Protein AF-0000000078389985 (afdb_homodimer)

Solvent-accessible surface area (backbone atoms only — not comparable to full-atom values): 19881 Å² total; per-residue (Å²): 137,82,89,64,69,80,63,63,68,72,37,70,60,48,54,52,44,46,47,54,47,39,46,56,51,36,63,53,48,47,95,63,86,46,68,81,69,39,70,45,85,81,44,88,46,36,72,30,30,40,32,28,88,87,42,61,34,38,36,35,58,44,53,48,27,67,50,9,64,53,46,30,43,68,68,62,62,71,69,82,77,82,81,56,93,48,70,43,80,46,78,96,50,57,57,71,58,50,51,50,49,48,38,36,73,40,80,66,45,48,78,74,44,92,88,46,37,65,63,39,45,51,50,19,59,73,39,47,22,58,66,53,40,50,49,40,44,53,45,58,64,72,44,81,84,63,55,68,70,57,50,53,50,50,23,64,77,68,64,34,61,69,43,50,54,57,50,55,54,54,72,73,94,138,82,90,63,70,78,65,63,70,72,38,69,62,48,55,50,45,47,48,55,48,39,46,55,50,37,63,54,46,48,98,63,85,47,67,80,71,39,70,45,85,82,44,88,48,37,72,29,30,42,32,29,86,88,40,61,34,38,36,35,59,43,53,46,26,68,49,9,64,51,46,30,44,69,67,61,60,70,68,83,76,82,81,58,94,49,68,43,81,46,78,97,50,58,56,72,58,50,52,51,50,47,38,36,74,39,80,66,45,47,76,74,45,90,86,46,37,65,62,39,45,52,48,18,59,74,39,47,23,58,67,52,40,50,51,42,44,52,44,58,64,72,42,82,84,63,55,67,70,56,51,53,50,50,22,64,75,68,65,32,61,70,44,49,56,55,51,54,53,54,71,74,95

Organism: Toxocara canis (NCBI:txid6265)

Sequence (346 aa):
MSCDCLKAFEGPILQELTKKLAFEVHRNASIGCSSYDFTDPCSDTADCALVVEGVKLYVSRAYLALYSPVFYAIFFAKFSGCRGKRE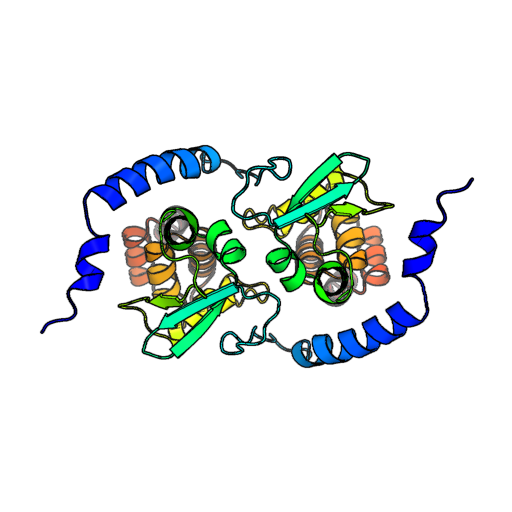VQLDGVILEELIELLDVIYPSHKPVTGENVEFLLKLGDRFEIQFVIDECEHFLIESDEVAIVTKLYWADQYRLVKLQVSLVFLSYAMSCDCLKAFEGPILQELTKKLAFEVHRNASIGCSSYDFTDPCSDTADCALVVEGVKLYVSRAYLALYSPVFYAIFFAKFSGCRGKREVQLDGVILEELIELLDVIYPSHKPVTGENVEFLLKLGDRFEIQFVIDECEHFLIESDEVAIVTKLYWADQYRLVKLQVSLVFLSYA

pLDDT: mean 79.88, std 24.96, range [22.89, 98.69]

Structure (mmCIF, N/CA/C/O backbone):
data_AF-0000000078389985-model_v1
#
loop_
_entity.id
_entity.type
_entity.pdbx_description
1 polymer 'BTB domain-containing protein'
#
loop_
_atom_site.group_PDB
_atom_site.id
_atom_site.type_symbol
_atom_site.label_atom_id
_atom_site.label_alt_id
_atom_site.label_comp_id
_atom_site.label_asym_id
_atom_site.label_entity_id
_atom_site.label_seq_id
_atom_site.pdbx_P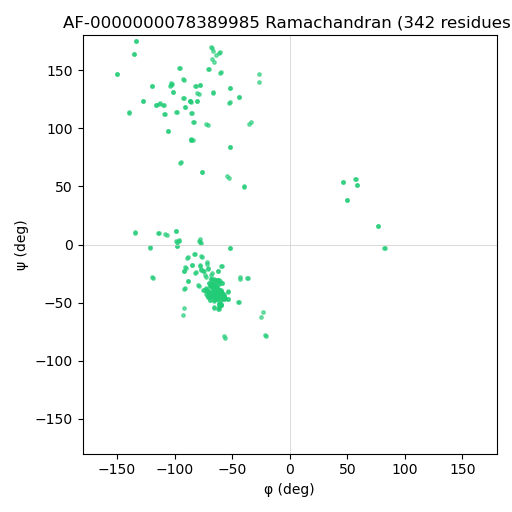DB_ins_code
_atom_site.Cartn_x
_atom_site.Cartn_y
_atom_site.Cartn_z
_atom_site.occupancy
_atom_site.B_iso_or_equiv
_atom_site.auth_seq_id
_atom_site.auth_comp_id
_atom_site.auth_asym_id
_atom_site.auth_atom_id
_atom_site.pdbx_PDB_model_num
ATOM 1 N N . MET A 1 1 ? -37 19.266 6.156 1 23.38 1 MET A N 1
ATOM 2 C CA . MET A 1 1 ? -36.062 20.062 5.367 1 23.38 1 MET A CA 1
ATOM 3 C C . MET A 1 1 ? -34.906 19.203 4.883 1 23.38 1 MET A C 1
ATOM 5 O O . MET A 1 1 ? -34.156 18.656 5.691 1 23.38 1 MET A O 1
ATOM 9 N N . SER A 1 2 ? -35 18.391 3.727 1 25.05 2 SER A N 1
ATOM 10 C CA . SER A 1 2 ? -34.531 17.156 3.107 1 25.05 2 SER A CA 1
ATOM 11 C C . SER A 1 2 ? -33.062 17.312 2.648 1 25.05 2 SER A C 1
ATOM 13 O O . SER A 1 2 ? -32.688 18.328 2.064 1 25.05 2 SER A O 1
ATOM 15 N N . CYS A 1 3 ? -32.031 16.75 3.367 1 22.89 3 CYS A N 1
ATOM 16 C CA . CYS A 1 3 ? -30.578 16.734 3.414 1 22.89 3 CYS A CA 1
ATOM 17 C C . CYS A 1 3 ? -30 16.375 2.053 1 22.89 3 CYS A C 1
ATOM 19 O O . CYS A 1 3 ? -29.938 15.203 1.685 1 22.89 3 CYS A O 1
ATOM 21 N N . ASP A 1 4 ? -30.328 17.172 0.856 1 25.91 4 ASP A N 1
ATOM 22 C CA . ASP A 1 4 ? -30.047 17.344 -0.568 1 25.91 4 ASP A CA 1
ATOM 23 C C . ASP A 1 4 ? -28.547 17.453 -0.83 1 25.91 4 ASP A C 1
ATOM 25 O O . ASP A 1 4 ? -28.141 17.828 -1.932 1 25.91 4 ASP A O 1
ATOM 29 N N . CYS A 1 5 ? -27.688 17.453 0.167 1 26.92 5 CYS A N 1
ATOM 30 C CA . CYS A 1 5 ? -26.328 17.922 -0.078 1 26.92 5 CYS A CA 1
ATOM 31 C C . CYS A 1 5 ? -25.547 16.891 -0.898 1 26.92 5 CYS A C 1
ATOM 33 O O . CYS A 1 5 ? -24.406 17.156 -1.296 1 26.92 5 CYS A O 1
ATOM 35 N N . LEU A 1 6 ? -25.812 15.633 -0.862 1 30.8 6 LEU A N 1
ATOM 36 C CA . LEU A 1 6 ? -25.016 14.688 -1.641 1 30.8 6 LEU A CA 1
ATOM 37 C C . LEU A 1 6 ? -25.328 14.82 -3.129 1 30.8 6 LEU A C 1
ATOM 39 O O . LEU A 1 6 ? -24.766 14.086 -3.949 1 30.8 6 LEU A O 1
ATOM 43 N N . LYS A 1 7 ? -26.391 15.453 -3.672 1 33.78 7 LYS A N 1
ATOM 44 C CA . LYS A 1 7 ? -26.75 15.789 -5.051 1 33.78 7 LYS A CA 1
ATOM 45 C C . LYS A 1 7 ? -25.703 16.719 -5.668 1 33.78 7 LYS A C 1
ATOM 47 O O . LYS A 1 7 ? -25.703 16.938 -6.879 1 33.78 7 LYS A O 1
ATOM 52 N N . ALA A 1 8 ? -25.078 17.531 -4.844 1 33.06 8 ALA A N 1
ATOM 53 C CA . ALA A 1 8 ? -24.188 18.547 -5.395 1 33.06 8 ALA A CA 1
ATOM 54 C C . ALA A 1 8 ? -22.953 17.906 -6.012 1 33.06 8 ALA A C 1
ATOM 56 O O . ALA A 1 8 ? -22.25 18.531 -6.82 1 33.06 8 ALA A O 1
ATOM 57 N N . PHE A 1 9 ? -22.547 16.766 -5.594 1 34.22 9 PHE A N 1
ATOM 58 C CA . PHE A 1 9 ? -21.281 16.234 -6.121 1 34.22 9 PHE A CA 1
ATOM 59 C C . PHE A 1 9 ? -21.484 15.664 -7.52 1 34.22 9 PHE A C 1
ATOM 61 O O . PHE A 1 9 ? -20.547 15.18 -8.133 1 34.22 9 PHE A O 1
ATOM 68 N N . GLU A 1 10 ? -22.703 15.367 -7.969 1 38.03 10 GLU A N 1
ATOM 69 C CA . GLU A 1 10 ? -22.859 14.883 -9.336 1 38.03 10 GLU A CA 1
ATOM 70 C C . GLU A 1 10 ? -22.75 16.031 -10.344 1 38.03 10 GLU A C 1
ATOM 72 O O . GLU A 1 10 ? -23.172 15.883 -11.492 1 38.03 10 GLU A O 1
ATOM 77 N N . GLY A 1 11 ? -22.531 17.203 -9.953 1 37.06 11 GLY A N 1
ATOM 78 C CA . GLY A 1 11 ? -22.625 18.234 -10.961 1 37.06 11 GLY A CA 1
ATOM 79 C C . GLY A 1 11 ? -21.531 18.141 -12.016 1 37.06 11 GLY A C 1
ATOM 80 O O . GLY A 1 11 ? -20.578 17.375 -11.852 1 37.06 11 GLY A O 1
ATOM 81 N N . PRO A 1 12 ? -21.797 18.797 -13.266 1 41.31 12 PRO A N 1
ATOM 82 C CA . PRO A 1 12 ? -20.906 18.953 -14.422 1 41.31 12 PRO A CA 1
ATOM 83 C C . PRO A 1 12 ? -19.484 19.328 -14.016 1 41.31 12 PRO A C 1
ATOM 85 O O . PRO A 1 12 ? -18.547 19.047 -14.758 1 41.31 12 PRO A O 1
ATOM 88 N N . ILE A 1 13 ? -19.344 19.969 -12.93 1 40.62 13 ILE A N 1
ATOM 89 C CA . ILE A 1 13 ? -18.016 20.406 -12.531 1 40.62 13 ILE A CA 1
ATOM 90 C C . ILE A 1 13 ? -17.172 19.203 -12.109 1 40.62 13 ILE A C 1
ATOM 92 O O . ILE A 1 13 ? -16 19.109 -12.469 1 40.62 13 ILE A O 1
ATOM 96 N N . LEU A 1 14 ? -17.781 18.234 -11.375 1 41.59 14 LEU A N 1
ATOM 97 C CA . LEU A 1 14 ? -17.016 17.031 -11.047 1 41.59 14 LEU A CA 1
ATOM 98 C C . LEU A 1 14 ? -16.609 16.297 -12.312 1 41.59 14 LEU A C 1
ATOM 100 O O . LEU A 1 14 ? -15.484 15.773 -12.391 1 41.59 14 LEU A O 1
ATOM 104 N N . GLN A 1 15 ? -17.578 16.266 -13.188 1 41.16 15 GLN A N 1
ATOM 105 C CA . GLN A 1 15 ? -17.25 15.617 -14.445 1 41.16 15 GLN A CA 1
ATOM 106 C C . GLN A 1 15 ? -16.094 16.344 -15.148 1 41.16 15 GLN A C 1
ATOM 108 O O . GLN A 1 15 ? -15.203 15.695 -15.703 1 41.16 15 GLN A O 1
ATOM 113 N N . GLU A 1 16 ? -16.219 17.609 -15.242 1 41.09 16 GLU A N 1
ATOM 114 C CA . GLU A 1 16 ? -15.141 18.375 -15.867 1 41.09 16 GLU A CA 1
ATOM 115 C C . GLU A 1 16 ? -13.852 18.281 -15.055 1 41.09 16 GLU A C 1
ATOM 117 O O . GLU A 1 16 ? -12.766 18.156 -15.625 1 41.09 16 GLU A O 1
ATOM 122 N N . LEU A 1 17 ? -13.906 18.312 -13.781 1 39.06 17 LEU A N 1
ATOM 123 C CA . LEU A 1 17 ? -12.727 18.172 -12.938 1 39.06 17 LEU A CA 1
ATOM 124 C C . LEU A 1 17 ? -12.203 16.75 -12.977 1 39.06 17 LEU A C 1
ATOM 126 O O . LEU A 1 17 ? -10.992 16.531 -13.016 1 39.06 17 LEU A O 1
ATOM 130 N N . THR A 1 18 ? -13.164 15.773 -12.945 1 40.19 18 THR A N 1
ATOM 131 C CA . THR A 1 18 ? -12.664 14.406 -13.102 1 40.19 18 THR A CA 1
ATOM 132 C C . THR A 1 18 ? -11.945 14.25 -14.438 1 40.19 18 THR A C 1
ATOM 134 O O . THR A 1 18 ? -11.039 13.43 -14.562 1 40.19 18 THR A O 1
ATOM 137 N N . LYS A 1 19 ? -12.539 14.891 -15.43 1 38.56 19 LYS A N 1
ATOM 138 C CA . LYS A 1 19 ? -11.867 14.828 -16.734 1 38.56 19 LYS A CA 1
ATOM 139 C C . LYS A 1 19 ? -10.484 15.469 -16.672 1 38.56 19 LYS A C 1
ATOM 141 O O . LYS A 1 19 ? -9.523 14.938 -17.234 1 38.56 19 LYS A O 1
ATOM 146 N N . LYS A 1 20 ? -10.383 16.766 -16.234 1 38.41 20 LYS A N 1
ATOM 147 C CA . LYS A 1 20 ? -9.07 17.406 -16.109 1 38.41 20 LYS A CA 1
ATOM 148 C C . LYS A 1 20 ? -8.172 16.625 -15.156 1 38.41 20 LYS A C 1
ATOM 150 O O . LYS A 1 20 ? -6.969 16.5 -15.398 1 38.41 20 LYS A O 1
ATOM 155 N N . LEU A 1 21 ? -8.75 16.266 -14.039 1 38.97 21 LEU A N 1
ATOM 156 C CA . LEU A 1 21 ? -7.996 15.484 -13.07 1 38.97 21 LEU A CA 1
ATOM 157 C C . LEU A 1 21 ? -7.711 14.086 -13.609 1 38.97 21 LEU A C 1
ATOM 159 O O . LEU A 1 21 ? -6.656 13.516 -13.328 1 38.97 21 LEU A O 1
ATOM 163 N N . ALA A 1 22 ? -8.688 13.555 -14.367 1 36.28 22 ALA A N 1
ATOM 164 C CA . ALA A 1 22 ? -8.391 12.344 -15.125 1 36.28 22 ALA A CA 1
ATOM 165 C C . ALA A 1 22 ? -7.211 12.562 -16.062 1 36.28 22 ALA A C 1
ATOM 167 O O . ALA A 1 22 ? -6.387 11.664 -16.25 1 36.28 22 ALA A O 1
ATOM 168 N N . PHE A 1 23 ? -7.23 13.695 -16.734 1 35.28 23 PHE A N 1
ATOM 169 C CA . PHE A 1 23 ? -6.125 14.008 -17.641 1 35.28 23 PHE A CA 1
ATOM 170 C C . PHE A 1 23 ? -4.812 14.102 -16.875 1 35.28 23 PHE A C 1
ATOM 172 O O . PHE A 1 23 ? -3.781 13.609 -17.328 1 35.28 23 PHE A O 1
ATOM 179 N N . GLU A 1 24 ? -4.762 14.867 -15.812 1 38.06 24 GLU A N 1
ATOM 180 C CA . GLU A 1 24 ? -3.516 14.961 -15.062 1 38.06 24 GLU A CA 1
ATOM 181 C C . GLU A 1 24 ? -3.199 13.648 -14.344 1 38.06 24 GLU A C 1
ATOM 183 O O . GLU A 1 24 ? -2.037 13.25 -14.25 1 38.06 24 GLU A O 1
ATOM 188 N N . VAL A 1 25 ? -4.223 13.07 -13.688 1 37.38 25 VAL A N 1
ATOM 189 C CA . VAL A 1 25 ? -4.008 11.742 -13.125 1 37.38 25 VAL A CA 1
ATOM 190 C C . VAL A 1 25 ? -3.723 10.75 -14.242 1 37.38 25 VAL A C 1
ATOM 192 O O . VAL A 1 25 ? -3.051 9.734 -14.023 1 37.38 25 VAL A O 1
ATOM 195 N N . HIS A 1 26 ? -4.566 10.852 -15.344 1 34.19 26 HIS A N 1
ATOM 196 C CA . HIS A 1 26 ? -4.168 10.062 -16.5 1 34.19 26 HIS A CA 1
ATOM 197 C C . HIS A 1 26 ? -2.777 10.461 -16.984 1 34.19 26 HIS A C 1
ATOM 199 O O . HIS A 1 26 ? -2.186 9.766 -17.828 1 34.19 26 HIS A O 1
ATOM 205 N N . ARG A 1 27 ? -2.42 11.742 -17.047 1 30.94 27 ARG A N 1
ATOM 206 C CA . ARG A 1 27 ? -1.034 12.008 -17.406 1 30.94 27 ARG A CA 1
ATOM 207 C C . ARG A 1 27 ? -0.08 11.086 -16.656 1 30.94 27 ARG A C 1
ATOM 209 O O . ARG A 1 27 ? 0.934 10.648 -17.203 1 30.94 27 ARG A O 1
ATOM 216 N N . ASN A 1 28 ? -0.291 11.016 -15.266 1 34.84 28 ASN A N 1
ATOM 217 C CA . ASN A 1 28 ? 0.571 10.016 -14.648 1 34.84 28 ASN A CA 1
ATOM 218 C C . ASN A 1 28 ? 0.058 8.602 -14.898 1 34.84 28 ASN A C 1
ATOM 220 O O . ASN A 1 28 ? 0.649 7.629 -14.43 1 34.84 28 ASN A O 1
ATOM 224 N N . ALA A 1 29 ? -1.204 8.398 -15.195 1 31.69 29 ALA A N 1
ATOM 225 C CA . ALA A 1 29 ? -1.737 7.074 -15.516 1 31.69 29 ALA A CA 1
ATOM 226 C C . ALA A 1 29 ? -1.387 6.672 -16.953 1 31.69 29 ALA A C 1
ATOM 228 O O . ALA A 1 29 ? -2.275 6.402 -17.75 1 31.69 29 ALA A O 1
ATOM 229 N N . SER A 1 30 ? -0.768 7.199 -17.797 1 31.64 30 SER A N 1
ATOM 230 C CA . SER A 1 30 ? -0.45 6.504 -19.047 1 31.64 30 SER A CA 1
ATOM 231 C C . SER A 1 30 ? -0.398 4.996 -18.844 1 31.64 30 SER A C 1
ATOM 233 O O . SER A 1 30 ? -0.162 4.523 -17.719 1 31.64 30 SER A O 1
ATOM 235 N N . ILE A 1 31 ? -0.748 4.016 -19.75 1 35.84 31 ILE A N 1
ATOM 236 C CA . ILE A 1 31 ? -0.839 2.561 -19.797 1 35.84 31 ILE A CA 1
ATOM 237 C C . ILE A 1 31 ? 0.115 1.953 -18.766 1 35.84 31 ILE A C 1
ATOM 239 O O . ILE A 1 31 ? -0.141 0.87 -18.234 1 35.84 31 ILE A O 1
ATOM 243 N N . GLY A 1 32 ? 1.446 2.195 -18.922 1 39.12 32 GLY A N 1
ATOM 244 C CA . GLY A 1 32 ? 2.619 1.652 -18.25 1 39.12 32 GLY A CA 1
ATOM 245 C C . GLY A 1 32 ? 2.635 1.924 -16.766 1 39.12 32 GLY A C 1
ATOM 246 O O . GLY A 1 32 ? 1.819 2.699 -16.25 1 39.12 32 GLY A O 1
ATOM 247 N N . CYS A 1 33 ? 3.492 1.281 -15.836 1 45.53 33 CYS A N 1
ATOM 248 C CA . CYS A 1 33 ? 3.896 1.4 -14.438 1 45.53 33 CYS A CA 1
ATOM 249 C C . CYS A 1 33 ? 4.055 2.861 -14.039 1 45.53 33 CYS A C 1
ATOM 251 O O . CYS A 1 33 ? 5.129 3.443 -14.203 1 45.53 33 CYS A O 1
ATOM 253 N N . SER A 1 34 ? 3.227 3.723 -14.234 1 55.62 34 SER A N 1
ATOM 254 C CA . SER A 1 34 ? 3.486 5.133 -13.969 1 55.62 34 SER A CA 1
ATOM 255 C C . SER A 1 34 ? 4.023 5.34 -12.555 1 55.62 34 SER A C 1
ATOM 257 O O . SER A 1 34 ? 3.361 4.992 -11.578 1 55.62 34 SER A O 1
ATOM 259 N N . SER A 1 35 ? 5.234 5.188 -12.367 1 69.94 35 SER A N 1
ATOM 260 C CA . SER A 1 35 ? 6.02 5.371 -11.148 1 69.94 35 SER A CA 1
ATOM 261 C C . SER A 1 35 ? 5.777 6.75 -10.539 1 69.94 35 SER A C 1
ATOM 263 O O . SER A 1 35 ? 5.449 7.699 -11.258 1 69.94 35 SER A O 1
ATOM 265 N N . TYR A 1 36 ? 5.352 6.812 -9.383 1 87.94 36 TYR A N 1
ATOM 266 C CA . TYR A 1 36 ? 5.32 8.031 -8.578 1 87.94 36 TYR A CA 1
ATOM 267 C C . TYR A 1 36 ? 6.625 8.805 -8.711 1 87.94 36 TYR A C 1
ATOM 269 O O . TYR A 1 36 ? 7.707 8.219 -8.695 1 87.94 36 TYR A O 1
ATOM 277 N N . ASP A 1 37 ? 6.531 10.094 -9.062 1 93.19 37 ASP A N 1
ATOM 278 C CA . ASP A 1 37 ? 7.734 10.922 -9.133 1 93.19 37 ASP A CA 1
ATOM 279 C C . ASP A 1 37 ? 8.102 11.469 -7.75 1 93.19 37 ASP A C 1
ATOM 281 O O . ASP A 1 37 ? 7.551 12.484 -7.316 1 93.19 37 ASP A O 1
ATOM 285 N N . PHE A 1 38 ? 9.109 10.922 -7.152 1 96.06 38 PHE A N 1
ATOM 286 C CA . PHE A 1 38 ? 9.477 11.25 -5.781 1 96.06 38 PHE A CA 1
ATOM 287 C C . PHE A 1 38 ? 10.312 12.531 -5.742 1 96.06 38 PHE A C 1
ATOM 289 O O . PHE A 1 38 ? 10.594 13.062 -4.664 1 96.06 38 PHE A O 1
ATOM 296 N N . THR A 1 39 ? 10.711 13.055 -6.836 1 94 39 THR A N 1
ATOM 297 C CA . THR A 1 39 ? 11.555 14.25 -6.852 1 94 39 THR A CA 1
ATOM 298 C C . THR A 1 39 ? 10.703 15.5 -7.047 1 94 39 THR A C 1
ATOM 300 O O . THR A 1 39 ? 11.234 16.609 -7.082 1 94 39 THR A O 1
ATOM 303 N N . ASP A 1 40 ? 9.445 15.312 -7.082 1 92.69 40 ASP A N 1
ATOM 304 C CA . ASP A 1 40 ? 8.539 16.438 -7.258 1 92.69 40 ASP A CA 1
ATOM 305 C C . ASP A 1 40 ? 8.203 17.094 -5.918 1 92.69 40 ASP A C 1
ATOM 307 O O . ASP A 1 40 ? 7.484 16.516 -5.098 1 92.69 40 ASP A O 1
ATOM 311 N N . PRO A 1 41 ? 8.656 18.344 -5.719 1 90.81 41 PRO A N 1
ATOM 312 C CA . PRO A 1 41 ? 8.398 19.016 -4.441 1 90.81 41 PRO A CA 1
ATOM 313 C C . PRO A 1 41 ? 6.961 19.516 -4.312 1 90.81 41 PRO A C 1
ATOM 315 O O . PRO A 1 41 ? 6.531 19.906 -3.223 1 90.81 41 PRO A O 1
ATOM 318 N N . CYS A 1 42 ? 6.203 19.516 -5.344 1 88.88 42 CYS A N 1
ATOM 319 C CA . CYS A 1 42 ? 4.867 20.094 -5.348 1 88.88 42 CYS A CA 1
ATOM 320 C C . CYS A 1 42 ? 3.799 19.031 -5.156 1 88.88 42 CYS A C 1
ATOM 322 O O . CYS A 1 42 ? 2.607 19.297 -5.316 1 88.88 42 CYS A O 1
ATOM 324 N N . SER A 1 43 ? 4.215 17.859 -4.789 1 90 43 SER A N 1
ATOM 325 C CA . SER A 1 43 ? 3.238 16.797 -4.586 1 90 43 SER A CA 1
ATOM 326 C C . SER A 1 43 ? 2.336 17.094 -3.393 1 90 43 SER A C 1
ATOM 328 O O . SER A 1 43 ? 2.822 17.391 -2.299 1 90 43 SER A O 1
ATOM 330 N N . ASP A 1 44 ? 1.02 16.969 -3.566 1 89.88 44 ASP A N 1
ATOM 331 C CA . ASP A 1 44 ? 0.044 17.219 -2.51 1 89.88 44 ASP A CA 1
ATOM 332 C C . ASP A 1 44 ? 0.086 16.125 -1.453 1 89.88 44 ASP A C 1
ATOM 334 O O . ASP A 1 44 ? -0.353 16.328 -0.319 1 89.88 44 ASP A O 1
ATOM 338 N N . THR A 1 45 ? 0.641 14.992 -1.881 1 93.38 45 THR A N 1
ATOM 339 C CA . THR A 1 45 ? 0.571 13.836 -0.992 1 93.38 45 THR A CA 1
ATOM 340 C C . THR A 1 45 ? 1.869 13.68 -0.205 1 93.38 45 THR A C 1
ATOM 342 O O . THR A 1 45 ? 2.016 12.742 0.582 1 93.38 45 THR A O 1
ATOM 345 N N . ALA A 1 46 ? 2.785 14.523 -0.446 1 94.31 46 ALA A N 1
ATOM 346 C CA . ALA A 1 46 ? 4.059 14.477 0.268 1 94.31 46 ALA A CA 1
ATOM 347 C C . ALA A 1 46 ? 4.121 15.547 1.353 1 94.31 46 ALA A C 1
ATOM 349 O O . ALA A 1 46 ? 3.672 16.672 1.146 1 94.31 46 ALA A O 1
ATOM 350 N N . ASP A 1 47 ? 4.66 15.18 2.527 1 92.88 47 ASP A N 1
ATOM 351 C CA . ASP A 1 47 ? 4.801 16.156 3.604 1 92.88 47 ASP A CA 1
ATOM 352 C C . ASP A 1 47 ? 6.18 16.078 4.25 1 92.88 47 ASP A C 1
ATOM 354 O O . ASP A 1 47 ? 6.41 16.656 5.312 1 92.88 47 ASP A O 1
ATOM 358 N N . CYS A 1 48 ? 7.043 15.336 3.619 1 93.81 48 CYS A N 1
ATOM 359 C CA . CYS A 1 48 ? 8.406 15.172 4.117 1 93.81 48 CYS A CA 1
ATOM 360 C C . CYS A 1 48 ? 9.383 14.93 2.973 1 93.81 48 CYS A C 1
ATOM 362 O O . CYS A 1 48 ? 9.008 14.367 1.942 1 93.81 48 CYS A O 1
ATOM 364 N N . ALA A 1 49 ? 10.578 15.414 3.154 1 96 49 ALA A N 1
ATOM 365 C CA . ALA A 1 49 ? 11.633 15.133 2.184 1 96 49 ALA A CA 1
ATOM 366 C C . ALA A 1 49 ? 12.719 14.258 2.799 1 96 49 ALA A C 1
ATOM 368 O O . ALA A 1 49 ? 13.297 14.602 3.83 1 96 49 ALA A O 1
ATOM 369 N N . LEU A 1 50 ? 12.953 13.109 2.215 1 96.12 50 LEU A N 1
ATOM 370 C CA . LEU A 1 50 ? 14.117 12.297 2.551 1 96.12 50 LEU A CA 1
ATOM 371 C C . LEU A 1 50 ? 15.336 12.727 1.741 1 96.12 50 LEU A C 1
ATOM 373 O O . LEU A 1 50 ? 15.281 12.781 0.511 1 96.12 50 LEU A O 1
ATOM 377 N N . VAL A 1 51 ? 16.375 13.078 2.449 1 96.75 51 VAL A N 1
ATOM 378 C CA . VAL A 1 51 ? 17.594 13.508 1.758 1 96.75 51 VAL A CA 1
ATOM 379 C C . VAL A 1 51 ? 18.578 12.352 1.679 1 96.75 51 VAL A C 1
ATOM 381 O O . VAL A 1 51 ? 19.062 11.867 2.705 1 96.75 51 VAL A O 1
ATOM 384 N N . VAL A 1 52 ? 18.828 11.898 0.48 1 97 52 VAL A N 1
ATOM 385 C CA . VAL A 1 52 ? 19.75 10.797 0.211 1 97 52 VAL A CA 1
ATOM 386 C C . VAL A 1 52 ? 20.766 11.219 -0.837 1 97 52 VAL A C 1
ATOM 388 O O . VAL A 1 52 ? 20.406 11.609 -1.948 1 97 52 VAL A O 1
ATOM 391 N N . GLU A 1 53 ? 21.984 11.102 -0.464 1 96.38 53 GLU A N 1
ATOM 392 C CA . GLU A 1 53 ? 23.062 11.469 -1.386 1 96.38 53 GLU A CA 1
ATOM 393 C C . GLU A 1 53 ? 22.812 12.852 -1.98 1 96.38 53 GLU A C 1
ATOM 395 O O . GLU A 1 53 ? 22.984 13.055 -3.186 1 96.38 53 GLU A O 1
ATOM 400 N N . GLY A 1 54 ? 22.312 13.766 -1.223 1 94.62 54 GLY A N 1
ATOM 401 C CA . GLY A 1 54 ? 22.125 15.156 -1.61 1 94.62 54 GLY A CA 1
ATOM 402 C C . GLY A 1 54 ? 20.859 15.391 -2.406 1 94.62 54 GLY A C 1
ATOM 403 O O . GLY A 1 54 ? 20.547 16.516 -2.779 1 94.62 54 GLY A O 1
ATOM 404 N N . VAL A 1 55 ? 20.188 14.344 -2.674 1 97 55 VAL A N 1
ATOM 405 C CA . VAL A 1 55 ? 18.953 14.461 -3.447 1 97 55 VAL A CA 1
ATOM 406 C C . VAL A 1 55 ? 17.75 14.336 -2.518 1 97 55 VAL A C 1
ATOM 408 O O . VAL A 1 55 ? 17.719 13.484 -1.625 1 97 55 VAL A O 1
ATOM 411 N N . LYS A 1 56 ? 16.734 15.203 -2.725 1 96.81 56 LYS A N 1
ATOM 412 C CA . LYS A 1 56 ? 15.523 15.188 -1.91 1 96.81 56 LYS A CA 1
ATOM 413 C C . LYS A 1 56 ? 14.445 14.32 -2.551 1 96.81 56 LYS A C 1
ATOM 415 O O . LYS A 1 56 ? 14.117 14.492 -3.727 1 96.81 56 LYS A O 1
ATOM 420 N N . LEU A 1 57 ? 13.938 13.383 -1.816 1 97.5 57 LEU A N 1
ATOM 421 C CA . LEU A 1 57 ? 12.781 12.578 -2.197 1 97.5 57 LEU A CA 1
ATOM 422 C C . LEU A 1 57 ? 11.562 12.938 -1.348 1 97.5 57 LEU A C 1
ATOM 424 O O . LEU A 1 57 ? 11.602 12.82 -0.12 1 97.5 57 LEU A O 1
ATOM 428 N N . TYR A 1 58 ? 10.547 13.367 -1.978 1 96.19 58 TYR A N 1
ATOM 429 C CA . TYR A 1 58 ? 9.352 13.844 -1.286 1 96.19 58 TYR A CA 1
ATOM 430 C C . TYR A 1 58 ? 8.359 12.703 -1.072 1 96.19 58 TYR A C 1
ATOM 432 O O . TYR A 1 58 ? 7.895 12.094 -2.035 1 96.19 58 TYR A O 1
ATOM 440 N N . VAL A 1 59 ? 8.07 12.406 0.216 1 96.5 59 VAL A N 1
ATOM 441 C CA . VAL A 1 59 ? 7.246 11.25 0.577 1 96.5 59 VAL A CA 1
ATOM 442 C C . VAL A 1 59 ? 6.23 11.656 1.641 1 96.5 59 VAL A C 1
ATOM 444 O O . VAL A 1 59 ? 6.316 12.75 2.207 1 96.5 59 VAL A O 1
ATOM 447 N N . SER A 1 60 ? 5.23 10.789 1.797 1 95.38 60 SER A N 1
ATOM 448 C CA . SER A 1 60 ? 4.289 10.938 2.902 1 95.38 60 SER A CA 1
ATOM 449 C C . SER A 1 60 ? 4.809 10.258 4.164 1 95.38 60 SER A C 1
ATOM 451 O O . SER A 1 60 ? 5.066 9.055 4.164 1 95.38 60 SER A O 1
ATOM 453 N N . ARG A 1 61 ? 4.918 11.031 5.258 1 95.12 61 ARG A N 1
ATOM 454 C CA . ARG A 1 61 ? 5.332 10.469 6.543 1 95.12 61 ARG A CA 1
ATOM 455 C C . ARG A 1 61 ? 4.375 9.375 6.996 1 95.12 61 ARG A C 1
ATOM 457 O O . ARG A 1 61 ? 4.805 8.289 7.395 1 95.12 61 ARG A O 1
ATOM 464 N N . ALA A 1 62 ? 3.107 9.672 6.875 1 94.38 62 ALA A N 1
ATOM 465 C CA . ALA A 1 62 ? 2.09 8.727 7.32 1 94.38 62 ALA A CA 1
ATOM 466 C C . ALA A 1 62 ? 2.158 7.43 6.523 1 94.38 62 ALA A C 1
ATOM 468 O O . ALA A 1 62 ? 2.078 6.336 7.094 1 94.38 62 ALA A O 1
ATOM 469 N N . TYR A 1 63 ? 2.367 7.574 5.27 1 96.75 63 TYR A N 1
ATOM 470 C CA . TYR A 1 63 ? 2.424 6.418 4.383 1 96.75 63 TYR A CA 1
ATOM 471 C C . TYR A 1 63 ? 3.562 5.484 4.773 1 96.75 63 TYR A C 1
ATOM 473 O O . TYR A 1 63 ? 3.348 4.289 4.988 1 96.75 63 TYR A O 1
ATOM 481 N N . LEU A 1 64 ? 4.742 6.004 4.918 1 96.75 64 LEU A N 1
ATOM 482 C CA . LEU A 1 64 ? 5.918 5.195 5.227 1 96.75 64 LEU A CA 1
ATOM 483 C C . LEU A 1 64 ? 5.836 4.633 6.641 1 96.75 64 LEU A C 1
ATOM 485 O O . LEU A 1 64 ? 6.25 3.498 6.891 1 96.75 64 LEU A O 1
ATOM 489 N N . ALA A 1 65 ? 5.289 5.414 7.523 1 95.38 65 ALA A N 1
ATOM 490 C CA . ALA A 1 65 ? 5.184 5 8.922 1 95.38 65 ALA A CA 1
ATOM 491 C C . ALA A 1 65 ? 4.266 3.789 9.07 1 95.38 65 ALA A C 1
ATOM 493 O O . ALA A 1 65 ? 4.469 2.953 9.953 1 95.38 65 ALA A O 1
ATOM 494 N N . LEU A 1 66 ? 3.291 3.666 8.234 1 95.62 66 LEU A N 1
ATOM 495 C CA . LEU A 1 66 ? 2.371 2.535 8.273 1 95.62 66 LEU A CA 1
ATOM 496 C C . LEU A 1 66 ? 3.074 1.244 7.875 1 95.62 66 LEU A C 1
ATOM 498 O O . LEU A 1 66 ? 2.732 0.167 8.367 1 95.62 66 LEU A O 1
ATOM 502 N N . TYR A 1 67 ? 4.051 1.36 7.059 1 96.62 67 TYR A N 1
ATOM 503 C CA . TYR A 1 67 ? 4.766 0.19 6.566 1 96.62 67 TYR A CA 1
ATOM 504 C C . TYR A 1 67 ? 5.969 -0.126 7.445 1 96.62 67 TYR A C 1
ATOM 506 O O . TYR A 1 67 ? 6.457 -1.258 7.457 1 96.62 67 TYR A O 1
ATOM 514 N N . SER A 1 68 ? 6.461 0.881 8.164 1 97 68 SER A N 1
ATOM 515 C CA . SER A 1 68 ? 7.785 0.749 8.766 1 97 68 SER A CA 1
ATOM 516 C C . SER A 1 68 ? 7.812 1.335 10.172 1 97 68 SER A C 1
ATOM 518 O O . SER A 1 68 ? 7.762 2.555 10.344 1 97 68 SER A O 1
ATOM 520 N N . PRO A 1 69 ? 7.992 0.529 11.164 1 94.94 69 PRO A N 1
ATOM 521 C CA . PRO A 1 69 ? 8.195 1.042 12.523 1 94.94 69 PRO A CA 1
ATOM 522 C C . PRO A 1 69 ? 9.406 1.97 12.625 1 94.94 69 PRO A C 1
ATOM 524 O O . PRO A 1 69 ? 9.406 2.906 13.43 1 94.94 69 PRO A O 1
ATOM 527 N N . VAL A 1 70 ? 10.414 1.707 11.852 1 94.88 70 VAL A N 1
ATOM 528 C CA . VAL A 1 70 ? 11.602 2.549 11.844 1 94.88 70 VAL A CA 1
ATOM 529 C C . VAL A 1 70 ? 11.25 3.941 11.328 1 94.88 70 VAL A C 1
ATOM 531 O O . VAL A 1 70 ? 11.562 4.945 11.977 1 94.88 70 VAL A O 1
ATOM 534 N N . PHE A 1 71 ? 10.531 4.031 10.242 1 94.25 71 PHE A N 1
ATOM 535 C CA . PHE A 1 71 ? 10.102 5.332 9.727 1 94.25 71 PHE A CA 1
ATOM 536 C C . PHE A 1 71 ? 9.094 5.98 10.672 1 94.25 71 PHE A C 1
ATOM 538 O O . PHE A 1 71 ? 9.07 7.207 10.805 1 94.25 71 PHE A O 1
ATOM 545 N N . TYR A 1 72 ? 8.273 5.156 11.32 1 93.56 72 TYR A N 1
ATOM 546 C CA . TYR A 1 72 ? 7.363 5.699 12.32 1 93.56 72 TYR A CA 1
ATOM 547 C C . TYR A 1 72 ? 8.133 6.43 13.414 1 93.56 72 TYR A C 1
ATOM 549 O O . TYR A 1 72 ? 7.793 7.559 13.773 1 93.56 72 TYR A O 1
ATOM 557 N N . ALA A 1 73 ? 9.156 5.848 13.906 1 90.94 73 ALA A N 1
ATOM 558 C CA . ALA A 1 73 ? 9.977 6.434 14.969 1 90.94 73 ALA A CA 1
ATOM 559 C C . ALA A 1 73 ? 10.695 7.688 14.477 1 90.94 73 ALA A C 1
ATOM 561 O O . ALA A 1 73 ? 10.742 8.695 15.188 1 90.94 73 ALA A O 1
ATOM 562 N N . ILE A 1 74 ? 11.195 7.613 13.305 1 89.19 74 ILE A N 1
ATOM 563 C CA . ILE A 1 74 ? 11.93 8.734 12.734 1 89.19 74 ILE A CA 1
ATOM 564 C C . ILE A 1 74 ? 11.008 9.938 12.57 1 89.19 74 ILE A C 1
ATOM 566 O O . ILE A 1 74 ? 11.391 11.07 12.867 1 89.19 74 ILE A O 1
ATOM 570 N N . PHE A 1 75 ? 9.781 9.672 12.203 1 89.81 75 PHE A N 1
ATOM 571 C CA . PHE A 1 75 ? 8.891 10.766 11.836 1 89.81 75 PHE A CA 1
ATOM 572 C C . PHE A 1 75 ? 8.109 11.258 13.047 1 89.81 75 PHE A C 1
ATOM 574 O O . PHE A 1 75 ? 7.777 12.445 13.133 1 89.81 75 PHE A O 1
ATOM 581 N N . PHE A 1 76 ? 7.688 10.406 13.93 1 84.94 76 PHE A N 1
ATOM 582 C CA . PHE A 1 76 ? 6.703 10.781 14.938 1 84.94 76 PHE A CA 1
ATOM 583 C C . PHE A 1 76 ? 7.273 10.609 16.344 1 84.94 76 PHE A C 1
ATOM 585 O O . PHE A 1 76 ? 6.656 11.039 17.312 1 84.94 76 PHE A O 1
ATOM 592 N N . ALA A 1 77 ? 8.086 9.852 16.609 1 72 77 ALA A N 1
ATOM 593 C CA . ALA A 1 77 ? 8.625 9.68 17.953 1 72 77 ALA A CA 1
ATOM 594 C C . ALA A 1 77 ? 9.383 10.93 18.391 1 72 77 ALA A C 1
ATOM 596 O O . ALA A 1 77 ? 9.391 11.273 19.578 1 72 77 ALA A O 1
ATOM 597 N N . LYS A 1 78 ? 10.195 11.57 17.547 1 58.31 78 LYS A N 1
ATOM 598 C CA . LYS A 1 78 ? 11 12.68 18.047 1 58.31 78 LYS A CA 1
ATOM 599 C C . LYS A 1 78 ? 10.141 13.93 18.234 1 58.31 78 LYS A C 1
ATOM 601 O O . LYS A 1 78 ? 9.727 14.562 17.266 1 58.31 78 LYS A O 1
ATOM 606 N N . PHE A 1 79 ? 9.07 13.938 19.156 1 49.25 79 PHE A N 1
ATOM 607 C CA . PHE A 1 79 ? 8.234 15.055 19.562 1 49.25 79 PHE A CA 1
ATOM 608 C C . PHE A 1 79 ? 8.93 16.391 19.281 1 49.25 79 PHE A C 1
ATOM 610 O O . PHE A 1 79 ? 8.281 17.375 18.938 1 49.25 79 PHE A O 1
ATOM 617 N N . SER A 1 80 ? 9.914 16.703 20.234 1 45.88 80 SER A N 1
ATOM 618 C CA . SER A 1 80 ? 9.977 18.047 20.812 1 45.88 80 SER A CA 1
ATOM 619 C C . SER A 1 80 ? 10.125 19.109 19.719 1 45.88 80 SER A C 1
ATOM 621 O O . SER A 1 80 ? 9.531 20.188 19.812 1 45.88 80 SER A O 1
ATOM 623 N N . GLY A 1 81 ? 11.273 19.344 19.141 1 43.34 81 GLY A N 1
ATOM 624 C CA . GLY A 1 81 ? 11.641 20.688 18.766 1 43.34 81 GLY A CA 1
ATOM 625 C C . GLY A 1 81 ? 11.266 21.031 17.328 1 43.34 81 GLY A C 1
ATOM 626 O O . GLY A 1 81 ? 11.008 22.203 17.016 1 43.34 81 GLY A O 1
ATOM 627 N N . CYS A 1 82 ? 11.766 20.344 16.234 1 43.47 82 CYS A N 1
ATOM 628 C CA . CYS A 1 82 ? 11.969 21.094 15 1 43.47 82 CYS A CA 1
ATOM 629 C C . CYS A 1 82 ? 10.766 20.969 14.078 1 43.47 82 CYS A C 1
ATOM 631 O O . CYS A 1 82 ? 10.516 19.891 13.516 1 43.47 82 CYS A O 1
ATOM 633 N N . ARG A 1 83 ? 9.625 21.547 14.352 1 43.16 83 ARG A N 1
ATOM 634 C CA . ARG A 1 83 ? 8.414 21.75 13.57 1 43.16 83 ARG A CA 1
ATOM 635 C C . ARG A 1 83 ? 8.734 22.016 12.102 1 43.16 83 ARG A C 1
ATOM 637 O O . ARG A 1 83 ? 7.836 22.25 11.297 1 43.16 83 ARG A O 1
ATOM 644 N N . GLY A 1 84 ? 9.906 22.609 11.609 1 48.94 84 GLY A N 1
ATOM 645 C CA . GLY A 1 84 ? 9.984 23.156 10.258 1 48.94 84 GLY A CA 1
ATOM 646 C C . GLY A 1 84 ? 9.812 22.094 9.18 1 48.94 84 GLY A C 1
ATOM 647 O O . GLY A 1 84 ? 9.734 20.906 9.484 1 48.94 84 GLY A O 1
ATOM 648 N N . LYS A 1 85 ? 9.531 22.578 7.977 1 56.25 85 LYS A N 1
ATOM 649 C CA . LYS A 1 85 ? 9.516 21.688 6.82 1 56.25 85 LYS A CA 1
ATOM 650 C C . LYS A 1 85 ? 10.562 20.578 6.961 1 56.25 85 LYS A C 1
ATOM 652 O O . LYS A 1 85 ? 11.758 20.859 7.078 1 56.25 85 LYS A O 1
ATOM 657 N N . ARG A 1 86 ? 10.109 19.109 7.305 1 75.69 86 ARG A N 1
ATOM 658 C CA . ARG A 1 86 ? 10.922 18.078 7.945 1 75.69 86 ARG A CA 1
ATOM 659 C C . ARG A 1 86 ? 11.758 17.312 6.918 1 75.69 86 ARG A C 1
ATOM 661 O O . ARG A 1 86 ? 11.219 16.812 5.926 1 75.69 86 ARG A O 1
ATOM 668 N N . GLU A 1 87 ? 12.93 17.844 6.699 1 89.44 87 GLU A N 1
ATOM 669 C CA . GLU A 1 87 ? 13.914 17.062 5.957 1 89.44 87 GLU A CA 1
ATOM 670 C C . GLU A 1 87 ? 14.57 16.016 6.855 1 89.44 87 GLU A C 1
ATOM 672 O O . GLU A 1 87 ? 14.914 16.312 8.008 1 89.44 87 GLU A O 1
ATOM 677 N N . VAL A 1 88 ? 14.57 14.844 6.367 1 92.56 88 VAL A N 1
ATOM 678 C CA . VAL A 1 88 ? 15.211 13.75 7.094 1 92.56 88 VAL A CA 1
ATOM 679 C C . VAL A 1 88 ? 16.391 13.219 6.289 1 92.56 88 VAL A C 1
ATOM 681 O O . VAL A 1 88 ? 16.234 12.805 5.141 1 92.56 88 VAL A O 1
ATOM 684 N N . GLN A 1 89 ? 17.562 13.289 6.871 1 93.56 89 GLN A N 1
ATOM 685 C CA . GLN A 1 89 ? 18.766 12.773 6.227 1 93.56 89 GLN A CA 1
ATOM 686 C C . GLN A 1 89 ? 18.875 11.258 6.398 1 93.56 89 GLN A C 1
ATOM 688 O O . GLN A 1 89 ? 18.781 10.742 7.516 1 93.56 89 GLN A O 1
ATOM 693 N N . LEU A 1 90 ? 18.969 10.547 5.297 1 94.44 90 LEU A N 1
ATOM 694 C CA . LEU A 1 90 ? 19.234 9.109 5.328 1 94.44 90 LEU A CA 1
ATOM 695 C C . LEU A 1 90 ? 20.641 8.797 4.84 1 94.44 90 LEU A C 1
ATOM 697 O O . LEU A 1 90 ? 20.922 8.914 3.646 1 94.44 90 LEU A O 1
ATOM 701 N N . ASP A 1 91 ? 21.422 8.359 5.734 1 93.81 91 ASP A N 1
ATOM 702 C CA . ASP A 1 91 ? 22.812 8.039 5.398 1 93.81 91 ASP A CA 1
ATOM 703 C C . ASP A 1 91 ? 22.969 6.551 5.086 1 93.81 91 ASP A C 1
ATOM 705 O O . ASP A 1 91 ? 22.172 5.73 5.535 1 93.81 91 ASP A O 1
ATOM 709 N N . GLY A 1 92 ? 23.938 6.215 4.262 1 94.38 92 GLY A N 1
ATOM 710 C CA . GLY A 1 92 ? 24.281 4.82 4 1 94.38 92 GLY A CA 1
ATOM 711 C C . GLY A 1 92 ? 23.297 4.137 3.068 1 94.38 92 GLY A C 1
ATOM 712 O O . GLY A 1 92 ? 23.156 2.912 3.086 1 94.38 92 GLY A O 1
ATOM 713 N N . VAL A 1 93 ? 22.547 4.883 2.422 1 96.19 93 VAL A N 1
ATOM 714 C CA . VAL A 1 93 ? 21.594 4.32 1.479 1 96.19 93 VAL A CA 1
ATOM 715 C C . VAL A 1 93 ? 21.875 4.844 0.074 1 96.19 93 VAL A C 1
ATOM 717 O O . VAL A 1 93 ? 22.188 6.023 -0.102 1 96.19 93 VAL A O 1
ATOM 720 N N . ILE A 1 94 ? 21.812 3.926 -0.835 1 97.38 94 ILE A N 1
ATOM 721 C CA . ILE A 1 94 ? 21.984 4.305 -2.236 1 97.38 94 ILE A CA 1
ATOM 722 C C . ILE A 1 94 ? 20.656 4.844 -2.777 1 97.38 94 ILE A C 1
ATOM 724 O O . ILE A 1 94 ? 19.594 4.238 -2.572 1 97.38 94 ILE A O 1
ATOM 728 N N . LEU A 1 95 ? 20.719 5.957 -3.537 1 97.69 95 LEU A N 1
ATOM 729 C CA . LEU A 1 95 ? 19.531 6.672 -4.012 1 97.69 95 LEU A CA 1
ATOM 730 C C . LEU A 1 95 ? 18.656 5.766 -4.875 1 97.69 95 LEU A C 1
ATOM 732 O O . LEU A 1 95 ? 17.453 5.633 -4.629 1 97.69 95 LEU A O 1
ATOM 736 N N . GLU A 1 96 ? 19.25 5.156 -5.859 1 97.31 96 GLU A N 1
ATOM 737 C CA . GLU A 1 96 ? 18.5 4.34 -6.805 1 97.31 96 GLU A CA 1
ATOM 738 C C . GLU A 1 96 ? 17.812 3.164 -6.105 1 97.31 96 GLU A C 1
ATOM 740 O O . GLU A 1 96 ? 16.719 2.764 -6.48 1 97.31 96 GLU A O 1
ATOM 745 N N . GLU A 1 97 ? 18.438 2.635 -5.105 1 97.94 97 GLU A N 1
ATOM 746 C CA . GLU A 1 97 ? 17.891 1.507 -4.367 1 97.94 97 GLU A CA 1
ATOM 747 C C . GLU A 1 97 ? 16.703 1.943 -3.5 1 97.94 97 GLU A C 1
ATOM 749 O O . GLU A 1 97 ? 15.719 1.218 -3.379 1 97.94 97 GLU A O 1
ATOM 754 N N . LEU A 1 98 ? 16.875 3.121 -2.928 1 98.25 98 LEU A N 1
ATOM 755 C CA . LEU A 1 98 ? 15.766 3.635 -2.123 1 98.25 98 LEU A CA 1
ATOM 756 C C . LEU A 1 98 ? 14.547 3.916 -2.992 1 98.25 98 LEU A C 1
ATOM 758 O O . LEU A 1 98 ? 13.414 3.609 -2.602 1 98.25 98 LEU A O 1
ATOM 762 N N . ILE A 1 99 ? 14.766 4.488 -4.156 1 97.44 99 ILE A N 1
ATOM 763 C CA . ILE A 1 99 ? 13.672 4.777 -5.074 1 97.44 99 ILE A CA 1
ATOM 764 C C . ILE A 1 99 ? 12.961 3.479 -5.457 1 97.44 99 ILE A C 1
ATOM 766 O O . ILE A 1 99 ? 11.727 3.426 -5.5 1 97.44 99 ILE A O 1
ATOM 770 N N . GLU A 1 100 ? 13.711 2.467 -5.688 1 96.81 100 GLU A N 1
ATOM 771 C CA . GLU A 1 100 ? 13.125 1.168 -6.012 1 96.81 100 GLU A CA 1
ATOM 772 C C . GLU A 1 100 ? 12.297 0.627 -4.848 1 96.81 100 GLU A C 1
ATOM 774 O O . GLU A 1 100 ? 11.219 0.066 -5.055 1 96.81 100 GLU A O 1
ATOM 779 N N . LEU A 1 101 ? 12.875 0.746 -3.68 1 98.25 101 LEU A N 1
ATOM 780 C CA . LEU A 1 101 ? 12.141 0.327 -2.49 1 98.25 101 LEU A CA 1
ATOM 781 C C . LEU A 1 101 ? 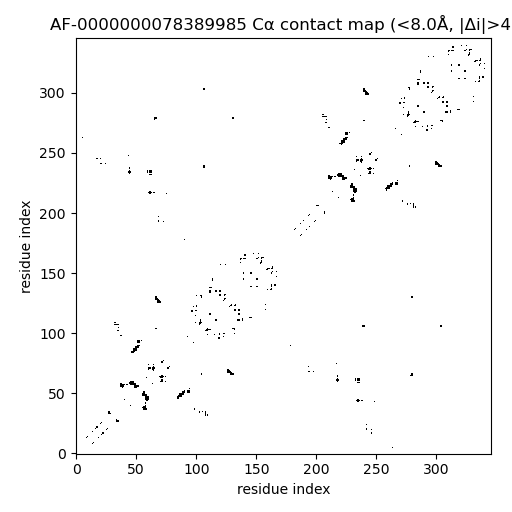10.805 1.059 -2.389 1 98.25 101 LEU A C 1
ATOM 783 O O . LEU A 1 101 ? 9.773 0.438 -2.135 1 98.25 101 LEU A O 1
ATOM 787 N N . LEU A 1 102 ? 10.82 2.357 -2.59 1 98 102 LEU A N 1
ATOM 788 C CA . LEU A 1 102 ? 9.609 3.172 -2.533 1 98 102 LEU A CA 1
ATOM 789 C C . LEU A 1 102 ? 8.625 2.75 -3.615 1 98 102 LEU A C 1
ATOM 791 O O . LEU A 1 102 ? 7.418 2.68 -3.365 1 98 102 LEU A O 1
ATOM 795 N N . ASP A 1 103 ? 9.133 2.438 -4.758 1 97 103 ASP A N 1
ATOM 796 C CA . ASP A 1 103 ? 8.266 2.004 -5.852 1 97 103 ASP A CA 1
ATOM 797 C C . ASP A 1 103 ? 7.547 0.703 -5.5 1 97 103 ASP A C 1
ATOM 799 O O . ASP A 1 103 ? 6.422 0.47 -5.945 1 97 103 ASP A O 1
ATOM 803 N N . VAL A 1 104 ? 8.156 -0.109 -4.723 1 96.94 104 VAL A N 1
ATOM 804 C CA . VAL A 1 104 ? 7.559 -1.383 -4.336 1 96.94 104 VAL A CA 1
ATOM 805 C C . VAL A 1 104 ? 6.457 -1.146 -3.307 1 96.94 104 VAL A C 1
ATOM 807 O O . VAL A 1 104 ? 5.406 -1.79 -3.354 1 96.94 104 VAL A O 1
ATOM 810 N N . ILE A 1 105 ? 6.664 -0.247 -2.402 1 96.62 105 ILE A N 1
ATOM 811 C CA . ILE A 1 105 ? 5.703 -0.1 -1.314 1 96.62 105 ILE A CA 1
ATOM 812 C C . ILE A 1 105 ? 4.602 0.875 -1.728 1 96.62 105 ILE A C 1
ATOM 814 O O . ILE A 1 105 ? 3.469 0.776 -1.253 1 96.62 105 ILE A O 1
ATOM 818 N N . TYR A 1 106 ? 4.93 1.885 -2.578 1 96 106 TYR A N 1
ATOM 819 C CA . TYR A 1 106 ? 3.912 2.82 -3.047 1 96 106 TYR A CA 1
ATOM 820 C C . TYR A 1 106 ? 2.914 2.127 -3.967 1 96 106 TYR A C 1
ATOM 822 O O . TYR A 1 106 ? 3.111 0.971 -4.348 1 96 106 TYR A O 1
ATOM 830 N N . PRO A 1 107 ? 1.841 2.77 -4.301 1 94.69 107 PRO A N 1
ATOM 831 C CA . PRO A 1 107 ? 0.707 2.111 -4.953 1 94.69 107 PRO A CA 1
ATOM 832 C C . PRO A 1 107 ? 1.087 1.467 -6.285 1 94.69 107 PRO A C 1
ATOM 834 O O . PRO A 1 107 ? 0.383 0.576 -6.766 1 94.69 107 PRO A O 1
ATOM 837 N N . SER A 1 108 ? 2.195 1.844 -6.883 1 89.94 108 SER A N 1
ATOM 838 C CA . SER A 1 108 ? 2.617 1.187 -8.117 1 89.94 108 SER A CA 1
ATOM 839 C C . SER A 1 108 ? 2.891 -0.296 -7.883 1 89.94 108 SER A C 1
ATOM 841 O O . SER A 1 108 ? 2.699 -1.115 -8.781 1 89.94 108 SER A O 1
ATOM 843 N N . HIS A 1 109 ? 3.34 -0.585 -6.645 1 93.94 109 HIS A N 1
ATOM 844 C CA . HIS A 1 109 ? 3.676 -1.95 -6.258 1 93.94 109 HIS A CA 1
ATOM 845 C C . HIS A 1 109 ? 4.527 -2.633 -7.32 1 93.94 109 HIS A C 1
ATOM 847 O O . HIS A 1 109 ? 4.188 -3.721 -7.793 1 93.94 109 HIS A O 1
ATOM 853 N N . LYS A 1 110 ? 5.586 -1.93 -7.609 1 95.38 110 LYS A N 1
ATOM 854 C CA . LYS A 1 110 ? 6.543 -2.496 -8.555 1 95.38 110 LYS A CA 1
ATOM 855 C C . LYS A 1 110 ? 6.957 -3.906 -8.141 1 95.38 110 LYS A C 1
ATOM 857 O O . LYS A 1 110 ? 7.215 -4.16 -6.965 1 95.38 110 LYS A O 1
ATOM 862 N N . PRO A 1 111 ? 6.98 -4.797 -9.062 1 96.06 111 PRO A N 1
ATOM 863 C CA . PRO A 1 111 ? 7.285 -6.188 -8.711 1 96.06 111 PRO A CA 1
ATOM 864 C C . PRO A 1 111 ? 8.742 -6.387 -8.312 1 96.06 111 PRO A C 1
ATOM 866 O O . PRO A 1 111 ? 9.625 -5.66 -8.781 1 96.06 111 PRO A O 1
ATOM 869 N N . VAL A 1 112 ? 8.891 -7.387 -7.453 1 97.5 112 VAL A N 1
ATOM 870 C CA . VAL A 1 112 ? 10.234 -7.84 -7.109 1 97.5 112 VAL A CA 1
ATOM 871 C C . VAL A 1 112 ? 10.789 -8.711 -8.242 1 97.5 112 VAL A C 1
ATOM 873 O O . VAL A 1 112 ? 10.07 -9.531 -8.812 1 97.5 112 VAL A O 1
ATOM 876 N N . THR A 1 113 ? 12.016 -8.508 -8.578 1 97.19 113 THR A N 1
ATOM 877 C CA . THR A 1 113 ? 12.688 -9.266 -9.633 1 97.19 113 THR A CA 1
ATOM 878 C C . THR A 1 113 ? 14.062 -9.727 -9.172 1 97.19 113 THR A C 1
ATOM 880 O O . THR A 1 113 ? 14.508 -9.375 -8.078 1 97.19 113 THR A O 1
ATOM 883 N N . GLY A 1 114 ? 14.727 -10.523 -10.023 1 96.44 114 GLY A N 1
ATOM 884 C CA . GLY A 1 114 ? 16.078 -10.961 -9.719 1 96.44 114 GLY A CA 1
ATOM 885 C C . GLY A 1 114 ? 17.062 -9.812 -9.617 1 96.44 114 GLY A C 1
ATOM 886 O O . GLY A 1 114 ? 18.078 -9.922 -8.922 1 96.44 114 GLY A O 1
ATOM 887 N N . GLU A 1 115 ? 16.766 -8.703 -10.227 1 96.31 115 GLU A N 1
ATOM 888 C CA . GLU A 1 115 ? 17.656 -7.547 -10.266 1 96.31 115 GLU A CA 1
ATOM 889 C C . GLU A 1 115 ? 17.547 -6.719 -8.992 1 96.31 115 GLU A C 1
ATOM 891 O O . GLU A 1 115 ? 18.5 -6.035 -8.609 1 96.31 115 GLU A O 1
ATOM 896 N N . ASN A 1 116 ? 16.422 -6.836 -8.328 1 97.81 116 ASN A N 1
ATOM 897 C CA . ASN A 1 116 ? 16.234 -5.902 -7.219 1 97.81 116 ASN A CA 1
ATOM 898 C C . ASN A 1 116 ? 16.031 -6.641 -5.898 1 97.81 116 ASN A C 1
ATOM 900 O O . ASN A 1 116 ? 16.016 -6.02 -4.832 1 97.81 116 ASN A O 1
ATOM 904 N N . VAL A 1 117 ? 15.992 -7.902 -5.875 1 98.44 117 VAL A N 1
ATOM 905 C CA . VAL A 1 117 ? 15.617 -8.68 -4.699 1 98.44 117 VAL A CA 1
ATOM 906 C C . VAL A 1 117 ? 16.672 -8.523 -3.611 1 98.44 117 VAL A C 1
ATOM 908 O O . VAL A 1 117 ? 16.344 -8.406 -2.428 1 98.44 117 VAL A O 1
ATOM 911 N N . GLU A 1 118 ? 17.922 -8.438 -3.988 1 97.38 118 GLU A N 1
ATOM 912 C CA . GLU A 1 118 ? 18.984 -8.398 -2.992 1 97.38 118 GLU A CA 1
ATOM 913 C C . GLU A 1 118 ? 18.922 -7.121 -2.162 1 97.38 118 GLU A C 1
ATOM 915 O O . GLU A 1 118 ? 18.891 -7.172 -0.93 1 97.38 118 GLU A O 1
ATOM 920 N N . PHE A 1 119 ? 18.922 -6.004 -2.859 1 97.81 119 PHE A N 1
ATOM 921 C CA . PHE A 1 119 ? 18.953 -4.77 -2.082 1 97.81 119 PHE A CA 1
ATOM 922 C C . PHE A 1 119 ? 17.594 -4.496 -1.452 1 97.81 119 PHE A C 1
ATOM 924 O O . PHE A 1 119 ? 17.5 -3.766 -0.463 1 97.81 119 PHE A O 1
ATOM 931 N N . LEU A 1 120 ? 16.5 -5.043 -1.996 1 98.69 120 LEU A N 1
ATOM 932 C CA . LEU A 1 120 ? 15.188 -4.938 -1.352 1 98.69 120 LEU A CA 1
ATOM 933 C C . LEU A 1 120 ? 15.172 -5.691 -0.027 1 98.69 120 LEU A C 1
ATOM 935 O O . LEU A 1 120 ? 14.594 -5.219 0.955 1 98.69 120 LEU A O 1
ATOM 939 N N . LEU A 1 121 ? 15.797 -6.84 0.017 1 98.62 121 LEU A N 1
ATOM 940 C CA . LEU A 1 121 ? 15.93 -7.574 1.27 1 98.62 121 LEU A CA 1
ATOM 941 C C . LEU A 1 121 ? 16.734 -6.773 2.291 1 98.62 121 LEU A C 1
ATOM 943 O O . LEU A 1 121 ? 16.312 -6.656 3.449 1 98.62 121 LEU A O 1
ATOM 947 N N . LYS A 1 122 ? 17.812 -6.227 1.837 1 98.38 122 LYS A N 1
ATOM 948 C CA . LYS A 1 122 ? 18.703 -5.441 2.699 1 98.38 122 LYS A CA 1
ATOM 949 C C . LYS A 1 122 ? 17.969 -4.23 3.271 1 98.38 122 LYS A C 1
ATOM 951 O O . LYS A 1 122 ? 17.953 -4.023 4.484 1 98.38 122 LYS A O 1
ATOM 956 N N . LEU A 1 123 ? 17.406 -3.482 2.43 1 98.56 123 LEU A N 1
ATOM 957 C CA . LEU A 1 123 ? 16.719 -2.264 2.846 1 98.56 123 LEU A CA 1
ATOM 958 C C . LEU A 1 123 ? 15.453 -2.594 3.633 1 98.56 123 LEU A C 1
ATOM 960 O O . LEU A 1 123 ? 15.117 -1.901 4.598 1 98.56 123 LEU A O 1
ATOM 964 N N . GLY A 1 124 ? 14.664 -3.637 3.15 1 98.62 124 GLY A N 1
ATOM 965 C CA . GLY A 1 124 ? 13.508 -4.09 3.902 1 98.62 124 GLY A CA 1
ATOM 966 C C . GLY A 1 124 ? 13.828 -4.453 5.34 1 98.62 124 GLY A C 1
ATOM 967 O O . GLY A 1 124 ? 13.062 -4.145 6.254 1 98.62 124 GLY A O 1
ATOM 968 N N . ASP A 1 125 ? 14.93 -5.082 5.504 1 97.88 125 ASP A N 1
ATOM 969 C CA . ASP A 1 125 ? 15.398 -5.453 6.836 1 97.88 125 ASP A CA 1
ATOM 970 C C . ASP A 1 125 ? 15.844 -4.223 7.625 1 97.88 125 ASP A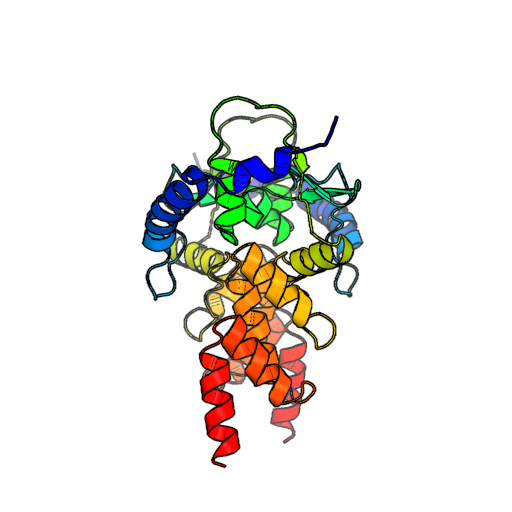 C 1
ATOM 972 O O . ASP A 1 125 ? 15.469 -4.059 8.789 1 97.88 125 ASP A O 1
ATOM 976 N N . ARG A 1 126 ? 16.578 -3.389 7.008 1 97.75 126 ARG A N 1
ATOM 977 C CA . ARG A 1 126 ? 17.109 -2.197 7.664 1 97.75 126 ARG A CA 1
ATOM 978 C C . ARG A 1 126 ? 15.977 -1.3 8.164 1 97.75 126 ARG A C 1
ATOM 980 O O . ARG A 1 126 ? 16.047 -0.778 9.281 1 97.75 126 ARG A O 1
ATOM 987 N N . PHE A 1 127 ? 14.984 -1.128 7.352 1 97.62 127 PHE A N 1
ATOM 988 C CA . PHE A 1 127 ? 13.898 -0.213 7.699 1 97.62 127 PHE A CA 1
ATOM 989 C C . PHE A 1 127 ? 12.711 -0.973 8.281 1 97.62 127 PHE A C 1
ATOM 991 O O . PHE A 1 127 ? 11.656 -0.386 8.531 1 97.62 127 PHE A O 1
ATOM 998 N N . GLU A 1 128 ? 12.867 -2.232 8.406 1 97.31 128 GLU A N 1
ATOM 999 C CA . GLU A 1 128 ? 11.867 -3.098 9.016 1 97.31 128 GLU A CA 1
ATOM 1000 C C . GLU A 1 128 ? 10.523 -2.984 8.289 1 97.31 128 GLU A C 1
ATOM 1002 O O . GLU A 1 128 ? 9.492 -2.727 8.914 1 97.31 128 GLU A O 1
ATOM 1007 N N . ILE A 1 129 ? 10.531 -3.229 7.039 1 98 129 ILE A N 1
ATOM 1008 C CA . ILE A 1 129 ? 9.328 -3.236 6.215 1 98 129 ILE A CA 1
ATOM 1009 C C . ILE A 1 129 ? 8.953 -4.676 5.871 1 98 129 ILE A C 1
ATOM 1011 O O . ILE A 1 129 ? 9.398 -5.215 4.855 1 98 129 ILE A O 1
ATOM 1015 N N . GLN A 1 130 ? 8.062 -5.191 6.609 1 95.88 130 GLN A N 1
ATOM 1016 C CA . GLN A 1 130 ? 7.699 -6.602 6.492 1 95.88 130 GLN A CA 1
ATOM 1017 C C . GLN A 1 130 ? 7.086 -6.898 5.129 1 95.88 130 GLN A C 1
ATOM 1019 O O . GLN A 1 130 ? 7.332 -7.961 4.547 1 95.88 130 GLN A O 1
ATOM 1024 N N . PHE A 1 131 ? 6.312 -6.043 4.641 1 96.12 131 PHE A N 1
ATOM 1025 C CA . PHE A 1 131 ? 5.688 -6.219 3.334 1 96.12 131 PHE A CA 1
ATOM 1026 C C . PHE A 1 131 ? 6.734 -6.512 2.268 1 96.12 131 PHE A C 1
ATOM 1028 O O . PHE A 1 131 ? 6.562 -7.418 1.451 1 96.12 131 PHE A O 1
ATOM 1035 N N . VAL A 1 132 ? 7.781 -5.754 2.252 1 98.06 132 VAL A N 1
ATOM 1036 C CA . VAL A 1 132 ? 8.836 -5.914 1.258 1 98.06 132 VAL A CA 1
ATOM 1037 C C . VAL A 1 132 ? 9.539 -7.254 1.461 1 98.06 132 VAL A C 1
ATOM 1039 O O . VAL A 1 132 ? 9.82 -7.969 0.495 1 98.06 132 VAL A O 1
ATOM 1042 N N . ILE A 1 133 ? 9.797 -7.59 2.711 1 97.88 133 ILE A N 1
ATOM 1043 C CA . ILE A 1 133 ? 10.422 -8.867 3.027 1 97.88 133 ILE A CA 1
ATOM 1044 C C . ILE A 1 133 ? 9.555 -10.016 2.51 1 97.88 133 ILE A C 1
ATOM 1046 O O . ILE A 1 133 ? 10.047 -10.93 1.845 1 97.88 133 ILE A O 1
ATOM 1050 N N . ASP A 1 134 ? 8.312 -9.883 2.756 1 96.94 134 ASP A N 1
ATOM 1051 C CA . ASP A 1 134 ? 7.379 -10.922 2.324 1 96.94 134 ASP A CA 1
ATOM 1052 C C . ASP A 1 134 ? 7.355 -11.039 0.801 1 96.94 134 ASP A C 1
ATOM 1054 O O . ASP A 1 134 ? 7.332 -12.148 0.261 1 96.94 134 ASP A O 1
ATOM 1058 N N . GLU A 1 135 ? 7.27 -9.922 0.104 1 96.94 135 GLU A N 1
ATOM 1059 C CA . GLU A 1 135 ? 7.27 -9.93 -1.355 1 96.94 135 GLU A CA 1
ATOM 1060 C C . GLU A 1 135 ? 8.547 -10.555 -1.905 1 96.94 135 GLU A C 1
ATOM 1062 O O . GLU A 1 135 ? 8.5 -11.312 -2.881 1 96.94 135 GLU A O 1
ATOM 1067 N N . CYS A 1 136 ? 9.641 -10.258 -1.289 1 98.31 136 CYS A N 1
ATOM 1068 C CA . CYS A 1 136 ? 10.906 -10.852 -1.706 1 98.31 136 CYS A CA 1
ATOM 1069 C C . CYS A 1 136 ? 10.914 -12.359 -1.467 1 98.31 136 CYS A C 1
ATOM 1071 O O . CYS A 1 136 ? 11.344 -13.125 -2.328 1 98.31 136 CYS A O 1
ATOM 1073 N N . GLU A 1 137 ? 10.508 -12.711 -0.308 1 97.81 137 GLU A N 1
ATOM 1074 C CA . GLU A 1 137 ? 10.453 -14.133 0.018 1 97.81 137 GLU A CA 1
ATOM 1075 C C . GLU A 1 137 ? 9.57 -14.891 -0.972 1 97.81 137 GLU A C 1
ATOM 1077 O O . GLU A 1 137 ? 9.938 -15.961 -1.445 1 97.81 137 GLU A O 1
ATOM 1082 N N . HIS A 1 138 ? 8.414 -14.305 -1.246 1 96.25 138 HIS A N 1
ATOM 1083 C CA . HIS A 1 138 ? 7.508 -14.906 -2.219 1 96.25 138 HIS A CA 1
ATOM 1084 C C . HIS A 1 138 ? 8.18 -15.062 -3.578 1 96.25 138 HIS A C 1
ATOM 1086 O O . HIS A 1 138 ? 8.07 -16.109 -4.215 1 96.25 138 HIS A O 1
ATOM 1092 N N . PHE A 1 139 ? 8.82 -14.07 -4.047 1 97.38 139 PHE A N 1
ATOM 1093 C CA . PHE A 1 139 ? 9.539 -14.109 -5.316 1 97.38 139 PHE A CA 1
ATOM 1094 C C . PHE A 1 139 ? 10.57 -15.234 -5.32 1 97.38 139 PHE A C 1
ATOM 1096 O O . PHE A 1 139 ? 10.68 -15.984 -6.289 1 97.38 139 PHE A O 1
ATOM 1103 N N . LEU A 1 140 ? 11.32 -15.383 -4.258 1 97.31 140 LEU A N 1
ATOM 1104 C CA . LEU A 1 140 ? 12.398 -16.359 -4.168 1 97.31 140 LEU A CA 1
ATOM 1105 C C . LEU A 1 140 ? 11.852 -17.781 -4.152 1 97.31 140 LEU A C 1
ATOM 1107 O O . LEU A 1 140 ? 12.484 -18.703 -4.684 1 97.31 140 LEU A O 1
ATOM 1111 N N . ILE A 1 141 ? 10.742 -17.953 -3.578 1 95.62 141 ILE A N 1
ATOM 1112 C CA . ILE A 1 141 ? 10.109 -19.266 -3.535 1 95.62 141 ILE A CA 1
ATOM 1113 C C . ILE A 1 141 ? 9.695 -19.688 -4.941 1 95.62 141 ILE A C 1
ATOM 1115 O O . ILE A 1 141 ? 9.891 -20.844 -5.336 1 95.62 141 ILE A O 1
ATOM 1119 N N . GLU A 1 142 ? 9.203 -18.703 -5.684 1 93.88 142 GLU A N 1
ATOM 1120 C CA . GLU A 1 142 ? 8.609 -19.016 -6.973 1 93.88 142 GLU A CA 1
ATOM 1121 C C . GLU A 1 142 ? 9.648 -18.969 -8.094 1 93.88 142 GLU A C 1
ATOM 1123 O O . GLU A 1 142 ? 9.461 -19.578 -9.141 1 93.88 142 GLU A O 1
ATOM 1128 N N . SER A 1 143 ? 10.672 -18.328 -7.852 1 93.19 143 SER A N 1
ATOM 1129 C CA . SER A 1 143 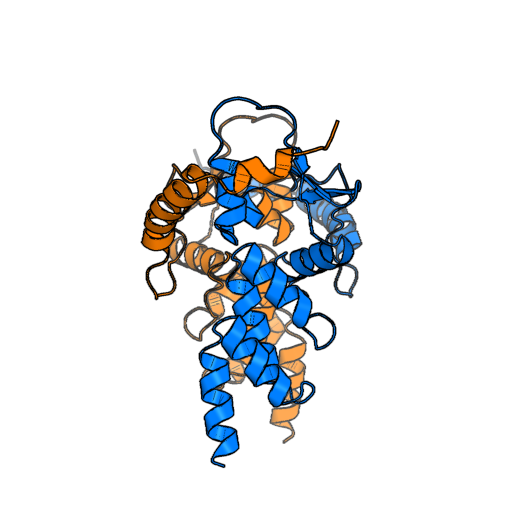? 11.617 -18.062 -8.93 1 93.19 143 SER A CA 1
ATOM 1130 C C . SER A 1 143 ? 12.688 -19.141 -9.008 1 93.19 143 SER A C 1
ATOM 1132 O O . SER A 1 143 ? 13.172 -19.625 -7.977 1 93.19 143 SER A O 1
ATOM 1134 N N . ASP A 1 144 ? 13.078 -19.516 -10.219 1 91.69 144 ASP A N 1
ATOM 1135 C CA . ASP A 1 144 ? 14.164 -20.453 -10.445 1 91.69 144 ASP A CA 1
ATOM 1136 C C . ASP A 1 144 ? 15.414 -19.734 -10.969 1 91.69 144 ASP A C 1
ATOM 1138 O O . ASP A 1 144 ? 16.406 -20.391 -11.32 1 91.69 144 ASP A O 1
ATOM 1142 N N . GLU A 1 145 ? 15.305 -18.484 -10.945 1 93.19 145 GLU A N 1
ATOM 1143 C CA . GLU A 1 145 ? 16.406 -17.719 -11.531 1 93.19 145 GLU A CA 1
ATOM 1144 C C . GLU A 1 145 ? 17.531 -17.5 -10.523 1 93.19 145 GLU A C 1
ATOM 1146 O O . GLU A 1 145 ? 18.656 -17.203 -10.906 1 93.19 145 GLU A O 1
ATOM 1151 N N . VAL A 1 146 ? 17.266 -17.672 -9.25 1 94.5 146 VAL A N 1
ATOM 1152 C CA . VAL A 1 146 ? 18.25 -17.453 -8.188 1 94.5 146 VAL A CA 1
ATOM 1153 C C . VAL A 1 146 ? 18.797 -18.797 -7.715 1 94.5 146 VAL A C 1
ATOM 1155 O O . VAL A 1 146 ? 18.031 -19.75 -7.488 1 94.5 146 VAL A O 1
ATOM 1158 N N . ALA A 1 147 ? 20.109 -18.859 -7.648 1 93.19 147 ALA A N 1
ATOM 1159 C CA . ALA A 1 147 ? 20.766 -20.109 -7.25 1 93.19 147 ALA A CA 1
ATOM 1160 C C . ALA A 1 147 ? 20.328 -20.531 -5.848 1 93.19 147 ALA A C 1
ATOM 1162 O O . ALA A 1 147 ? 20.109 -19.688 -4.98 1 93.19 147 ALA A O 1
ATOM 1163 N N . ILE A 1 148 ? 20.297 -21.859 -5.652 1 92.62 148 ILE A N 1
ATOM 1164 C CA . ILE A 1 148 ? 19.828 -22.438 -4.395 1 92.62 148 ILE A CA 1
ATOM 1165 C C . ILE A 1 148 ? 20.734 -21.984 -3.254 1 92.62 148 ILE A C 1
ATOM 1167 O O . ILE A 1 148 ? 20.25 -21.656 -2.166 1 92.62 148 ILE A O 1
ATOM 1171 N N . VAL A 1 149 ? 22.031 -21.906 -3.471 1 93.38 149 VAL A N 1
ATOM 1172 C CA . VAL A 1 149 ? 22.984 -21.516 -2.438 1 93.38 149 VAL A CA 1
ATOM 1173 C C . VAL A 1 149 ? 22.719 -20.078 -2.004 1 93.38 149 VAL A C 1
ATOM 1175 O O . VAL A 1 149 ? 22.781 -19.766 -0.814 1 93.38 149 VAL A O 1
ATOM 1178 N N . THR A 1 150 ? 22.422 -19.281 -2.904 1 95.81 150 THR A N 1
ATOM 1179 C CA . THR A 1 150 ? 22.109 -17.875 -2.633 1 95.81 150 THR A CA 1
ATOM 1180 C C . THR A 1 150 ? 20.812 -17.75 -1.846 1 95.81 150 THR A C 1
ATOM 1182 O O . THR A 1 150 ? 20.719 -16.969 -0.908 1 95.81 150 THR A O 1
ATOM 1185 N N . LYS A 1 151 ? 19.844 -18.5 -2.258 1 96 151 LYS A N 1
ATOM 1186 C CA . LYS A 1 151 ? 18.578 -18.531 -1.547 1 96 151 LYS A CA 1
ATOM 1187 C C . LYS A 1 151 ? 18.766 -18.953 -0.094 1 96 151 LYS A C 1
ATOM 1189 O O . LYS A 1 151 ? 18.172 -18.359 0.814 1 96 151 LYS A O 1
ATOM 1194 N N . LEU A 1 152 ? 19.578 -19.984 0.086 1 93.94 152 LEU A N 1
ATOM 1195 C CA . LEU A 1 152 ? 19.828 -20.469 1.437 1 93.94 152 LEU A CA 1
ATOM 1196 C C . LEU A 1 152 ? 20.516 -19.406 2.281 1 93.94 152 LEU A C 1
ATOM 1198 O O . LEU A 1 152 ? 20.172 -19.203 3.447 1 93.94 152 LEU A O 1
ATOM 1202 N N . TYR A 1 153 ? 21.438 -18.75 1.653 1 95.56 153 TYR A N 1
ATOM 1203 C CA . TYR A 1 153 ? 22.156 -17.672 2.332 1 95.56 153 TYR A CA 1
ATOM 1204 C C . TYR A 1 153 ? 21.188 -16.578 2.77 1 95.56 153 TYR A C 1
ATOM 1206 O O . TYR A 1 153 ? 21.203 -16.172 3.934 1 95.56 153 TYR A O 1
ATOM 1214 N N . TRP A 1 154 ? 20.359 -16.109 1.846 1 96.81 154 TRP A N 1
ATOM 1215 C CA . TRP A 1 154 ? 19.422 -15.031 2.139 1 96.81 154 TRP A CA 1
ATOM 1216 C C . TRP A 1 154 ? 18.375 -15.484 3.141 1 96.81 154 TRP A C 1
ATOM 1218 O O . TRP A 1 154 ? 17.922 -14.703 3.986 1 96.81 154 TRP A O 1
ATOM 1228 N N . ALA A 1 155 ? 17.938 -16.672 3.084 1 96.5 155 ALA A N 1
ATOM 1229 C CA . ALA A 1 155 ? 16.953 -17.203 4.02 1 96.5 155 ALA A CA 1
ATOM 1230 C C . ALA A 1 155 ? 17.469 -17.125 5.457 1 96.5 155 ALA A C 1
ATOM 1232 O O . ALA A 1 155 ? 16.719 -16.75 6.367 1 96.5 155 ALA A O 1
ATOM 1233 N N . ASP A 1 156 ? 18.703 -17.516 5.605 1 94.81 156 ASP A N 1
ATOM 1234 C CA . ASP A 1 156 ? 19.328 -17.469 6.926 1 94.81 156 ASP A CA 1
ATOM 1235 C C . ASP A 1 156 ? 19.547 -16.016 7.375 1 94.81 156 ASP A C 1
ATOM 1237 O O . ASP A 1 156 ? 19.234 -15.664 8.508 1 94.81 156 ASP A O 1
ATOM 1241 N N . GLN A 1 157 ? 20.078 -15.258 6.492 1 96.62 157 GLN A N 1
ATOM 1242 C CA . GLN A 1 157 ? 20.484 -13.883 6.809 1 96.62 157 GLN A CA 1
ATOM 1243 C C . GLN A 1 157 ? 19.266 -13.047 7.207 1 96.62 157 GLN A C 1
ATOM 1245 O O . GLN A 1 157 ? 19.359 -12.211 8.117 1 96.62 157 GLN A O 1
ATOM 1250 N N . TYR A 1 158 ? 18.125 -13.266 6.535 1 97.5 158 TYR A N 1
ATOM 1251 C CA . TYR A 1 158 ? 16.969 -12.398 6.734 1 97.5 158 TYR A CA 1
ATOM 1252 C C . TYR A 1 158 ? 15.82 -13.164 7.375 1 97.5 158 TYR A C 1
ATOM 1254 O O . TYR A 1 158 ? 14.68 -12.688 7.395 1 97.5 158 TYR A O 1
ATOM 1262 N N . ARG A 1 159 ? 16.031 -14.312 7.816 1 95.44 159 ARG A N 1
ATOM 1263 C CA . ARG A 1 159 ? 15.07 -15.141 8.547 1 95.44 159 ARG A CA 1
ATOM 1264 C C . ARG A 1 159 ? 13.812 -15.375 7.727 1 95.44 159 ARG A C 1
ATOM 1266 O O . ARG A 1 159 ? 12.695 -15.141 8.211 1 95.44 159 ARG A O 1
ATOM 1273 N N . LEU A 1 160 ? 14.062 -15.805 6.539 1 96.75 160 LEU A N 1
ATOM 1274 C CA . LEU A 1 160 ? 12.953 -16.141 5.648 1 96.75 160 LEU A CA 1
ATOM 1275 C C . LEU A 1 160 ? 12.477 -17.562 5.875 1 96.75 160 LEU A C 1
ATOM 1277 O O . LEU A 1 160 ? 12.867 -18.484 5.145 1 96.75 160 LEU A O 1
ATOM 1281 N N . VAL A 1 161 ? 11.602 -17.781 6.695 1 94.31 161 VAL A N 1
ATOM 1282 C CA . VAL A 1 161 ? 11.227 -19.094 7.207 1 94.31 161 VAL A CA 1
ATOM 1283 C C . VAL A 1 161 ? 10.484 -19.891 6.125 1 94.31 161 VAL A C 1
ATOM 1285 O O . VAL A 1 161 ? 10.727 -21.078 5.949 1 94.31 161 VAL A O 1
ATOM 1288 N N . LYS A 1 162 ? 9.602 -19.25 5.438 1 93.56 162 LYS A N 1
ATOM 1289 C CA . LYS A 1 162 ? 8.852 -19.938 4.395 1 93.56 162 LYS A CA 1
ATOM 1290 C C . LYS A 1 162 ? 9.781 -20.438 3.285 1 93.56 162 LYS A C 1
ATOM 1292 O O . LYS A 1 162 ? 9.562 -21.5 2.721 1 93.56 162 LYS A O 1
ATOM 1297 N N . LEU A 1 163 ? 10.703 -19.656 2.998 1 94.69 163 LEU A N 1
ATOM 1298 C CA . LEU A 1 163 ? 11.672 -20.031 1.977 1 94.69 163 LEU A CA 1
ATOM 1299 C C . LEU A 1 163 ? 12.5 -21.234 2.438 1 94.69 163 LEU A C 1
ATOM 1301 O O . LEU A 1 163 ? 12.75 -22.156 1.662 1 94.69 163 LEU A O 1
ATOM 1305 N N . GLN A 1 164 ? 12.914 -21.203 3.678 1 92 164 GLN A N 1
ATOM 1306 C CA . GLN A 1 164 ? 13.664 -22.312 4.246 1 92 164 GLN A CA 1
ATOM 1307 C C . GLN A 1 164 ? 12.875 -23.609 4.148 1 92 164 GLN A C 1
ATOM 1309 O O . GLN A 1 164 ? 13.422 -24.641 3.742 1 92 164 GLN A O 1
ATOM 1314 N N . VAL A 1 165 ? 11.672 -23.562 4.422 1 90.12 165 VAL A N 1
ATOM 1315 C CA . VAL A 1 165 ? 10.812 -24.734 4.379 1 90.12 165 VAL A CA 1
ATOM 1316 C C . VAL A 1 165 ? 10.664 -25.219 2.936 1 90.12 165 VAL A C 1
ATOM 1318 O O . VAL A 1 165 ? 10.719 -26.422 2.67 1 90.12 165 VAL A O 1
ATOM 1321 N N . SER A 1 166 ? 10.516 -24.359 2.059 1 88.69 166 SER A N 1
ATOM 1322 C CA . SER A 1 166 ? 10.336 -24.703 0.651 1 88.69 166 SER A CA 1
ATOM 1323 C C . SER A 1 166 ? 11.586 -25.359 0.074 1 88.69 166 SER A C 1
ATOM 1325 O O . SER A 1 166 ? 11.492 -26.234 -0.792 1 88.69 166 SER A O 1
ATOM 1327 N N . LEU A 1 167 ? 12.727 -24.984 0.492 1 87.81 167 LEU A N 1
ATOM 1328 C CA . LEU A 1 167 ? 13.984 -25.5 -0.032 1 87.81 167 LEU A CA 1
ATOM 1329 C C . LEU A 1 167 ? 14.305 -26.859 0.56 1 87.81 167 LEU A C 1
ATOM 1331 O O . LEU A 1 167 ? 14.977 -27.672 -0.075 1 87.81 167 LEU A O 1
ATOM 1335 N N . VAL A 1 168 ? 13.969 -27.078 1.747 1 82.44 168 VAL A N 1
ATOM 1336 C CA . VAL A 1 168 ? 14.188 -28.375 2.377 1 82.44 168 VAL A CA 1
ATOM 1337 C C . VAL A 1 168 ? 13.352 -29.453 1.67 1 82.44 168 VAL A C 1
ATOM 1339 O O . VAL A 1 168 ? 13.82 -30.562 1.444 1 82.44 168 VAL A O 1
ATOM 1342 N N . PHE A 1 169 ? 12.203 -29.078 1.229 1 74.94 169 PHE A N 1
ATOM 1343 C CA . PHE A 1 169 ? 11.359 -30.016 0.499 1 74.94 169 PHE A CA 1
ATOM 1344 C C . PHE A 1 169 ? 11.945 -30.328 -0.872 1 74.94 169 PHE A C 1
ATOM 1346 O O . PHE A 1 169 ? 11.844 -31.453 -1.362 1 74.94 169 PHE A O 1
ATOM 1353 N N . LEU A 1 170 ? 12.57 -29.438 -1.451 1 66.69 170 LEU A N 1
ATOM 1354 C CA . LEU A 1 170 ? 13.188 -29.625 -2.758 1 66.69 170 LEU A CA 1
ATOM 1355 C C . LEU A 1 170 ? 14.43 -30.516 -2.643 1 66.69 170 LEU A C 1
ATOM 1357 O O . LEU A 1 170 ? 14.773 -31.234 -3.58 1 66.69 170 LEU A O 1
ATOM 1361 N N . SER A 1 171 ? 15.195 -30.297 -1.568 1 59.84 171 SER A N 1
ATOM 1362 C CA . SER A 1 171 ? 16.391 -31.109 -1.396 1 59.84 171 SER A CA 1
ATOM 1363 C C . SER A 1 171 ? 16.031 -32.562 -1.153 1 59.84 171 SER A C 1
ATOM 1365 O O . SER A 1 171 ? 16.828 -33.469 -1.463 1 59.84 171 SER A O 1
ATOM 1367 N N . TYR A 1 172 ? 14.844 -32.812 -0.538 1 55.22 172 TYR A N 1
ATOM 1368 C CA . TYR A 1 172 ? 14.469 -34.188 -0.288 1 55.22 172 TYR A CA 1
ATOM 1369 C C . TYR A 1 172 ? 13.688 -34.781 -1.466 1 55.22 172 TYR A C 1
ATOM 1371 O O . TYR A 1 172 ? 13.492 -35.969 -1.554 1 55.22 172 TYR A O 1
ATOM 1379 N N . ALA A 1 173 ? 13.281 -33.938 -2.359 1 46.69 173 ALA A N 1
ATOM 1380 C CA . ALA A 1 173 ? 12.609 -34.531 -3.52 1 46.69 173 ALA A CA 1
ATOM 1381 C C . ALA A 1 173 ? 13.625 -34.906 -4.598 1 46.69 173 ALA A C 1
ATOM 1383 O O . ALA A 1 173 ? 14.656 -34.25 -4.754 1 46.69 173 ALA A O 1
ATOM 1384 N N . MET B 1 1 ? 36.75 18.531 10.844 1 23.31 1 MET B N 1
ATOM 1385 C CA . MET B 1 1 ? 35.75 18.469 11.906 1 23.31 1 MET B CA 1
ATOM 1386 C C . MET B 1 1 ? 34.625 17.516 11.547 1 23.31 1 MET B C 1
ATOM 1388 O O . MET B 1 1 ? 33.906 17.734 10.562 1 23.31 1 MET B O 1
ATOM 1392 N N . SER B 1 2 ? 34.75 16.125 11.711 1 24.94 2 SER B N 1
ATOM 1393 C CA . SER B 1 2 ? 34.312 14.836 11.211 1 24.94 2 SER B CA 1
ATOM 1394 C C . SER B 1 2 ? 32.844 14.57 11.594 1 24.94 2 SER B C 1
ATOM 1396 O O . SER B 1 2 ? 32.438 14.844 12.727 1 24.94 2 SER B O 1
ATOM 1398 N N . CYS B 1 3 ? 31.844 14.711 10.68 1 23.14 3 CYS B N 1
ATOM 1399 C CA . CYS B 1 3 ? 30.391 14.75 10.633 1 23.14 3 CYS B CA 1
ATOM 1400 C C . CYS B 1 3 ? 29.797 13.508 11.281 1 23.14 3 CYS B C 1
ATOM 1402 O O . CYS B 1 3 ? 29.766 12.438 10.672 1 23.14 3 CYS B O 1
ATOM 1404 N N . ASP B 1 4 ? 30.078 13.164 12.688 1 25.41 4 ASP B N 1
ATOM 1405 C CA . ASP B 1 4 ? 29.781 12.242 13.773 1 25.41 4 ASP B CA 1
ATOM 1406 C C . ASP B 1 4 ? 28.266 12.117 13.992 1 25.41 4 ASP B C 1
ATOM 1408 O O . ASP B 1 4 ? 27.828 11.555 14.992 1 25.41 4 ASP B O 1
ATOM 1412 N N . CYS B 1 5 ? 27.406 12.836 13.281 1 26.7 5 CYS B N 1
ATOM 1413 C CA . CYS B 1 5 ? 26.016 12.953 13.734 1 26.7 5 CYS B CA 1
ATOM 1414 C C . CYS B 1 5 ? 25.266 11.648 13.5 1 26.7 5 CYS B C 1
ATOM 1416 O O . CYS B 1 5 ? 24.109 11.516 13.906 1 26.7 5 CYS B O 1
ATOM 1418 N N . LEU B 1 6 ? 25.594 10.805 12.578 1 30.23 6 LEU B N 1
ATOM 1419 C CA . LEU B 1 6 ? 24.844 9.57 12.391 1 30.23 6 LEU B CA 1
ATOM 1420 C C . LEU B 1 6 ? 25.109 8.586 13.523 1 30.23 6 LEU B C 1
ATOM 1422 O O . LEU B 1 6 ? 24.594 7.473 13.523 1 30.23 6 LEU B O 1
ATOM 1426 N N . LYS B 1 7 ? 26.156 8.648 14.406 1 33.5 7 LYS B N 1
ATOM 1427 C CA . LYS B 1 7 ? 26.469 7.887 15.617 1 33.5 7 LYS B CA 1
ATOM 1428 C C . LYS B 1 7 ? 25.375 8.055 16.672 1 33.5 7 LYS B C 1
ATOM 1430 O O . LYS B 1 7 ? 25.344 7.316 17.656 1 33.5 7 LYS B O 1
ATOM 1435 N N . ALA B 1 8 ? 24.734 9.195 16.703 1 33.22 8 ALA B N 1
ATOM 1436 C CA . ALA B 1 8 ? 23.766 9.469 17.781 1 33.22 8 ALA B CA 1
ATOM 1437 C C . ALA B 1 8 ? 22.547 8.562 17.656 1 33.22 8 ALA B C 1
ATOM 1439 O O . ALA B 1 8 ? 21.812 8.383 18.625 1 33.22 8 ALA B O 1
ATOM 1440 N N . PHE B 1 9 ? 22.219 8.055 16.516 1 33.81 9 PHE B N 1
ATOM 1441 C CA . PHE B 1 9 ? 21 7.254 16.422 1 33.81 9 PHE B CA 1
ATOM 1442 C C . PHE B 1 9 ? 21.219 5.855 16.984 1 33.81 9 PHE B C 1
ATOM 1444 O O . PHE B 1 9 ? 20.312 5.031 17 1 33.81 9 PHE B O 1
ATOM 1451 N N . GLU B 1 10 ? 22.453 5.375 17.141 1 37.28 10 GLU B N 1
ATOM 1452 C CA . GLU B 1 10 ? 22.656 4.066 17.75 1 37.28 10 GLU B CA 1
ATOM 1453 C C . GLU B 1 10 ? 22.531 4.137 19.281 1 37.28 10 GLU B C 1
ATOM 1455 O O . GLU B 1 10 ? 22.984 3.236 19.984 1 37.28 10 GLU B O 1
ATOM 1460 N N . GLY B 1 11 ? 22.234 5.223 19.844 1 36.84 11 GLY B N 1
ATOM 1461 C CA . GLY B 1 11 ? 22.281 5.227 21.297 1 36.84 11 GLY B CA 1
ATOM 1462 C C . GLY B 1 11 ? 21.25 4.328 21.938 1 36.84 11 GLY B C 1
ATOM 1463 O O . GLY B 1 11 ? 20.328 3.865 21.266 1 36.84 11 GLY B O 1
ATOM 1464 N N . PRO B 1 12 ? 21.516 3.875 23.281 1 41.16 12 PRO B N 1
ATOM 1465 C CA . PRO B 1 12 ? 20.641 3.09 24.156 1 41.16 12 PRO B CA 1
ATOM 1466 C C . PRO B 1 12 ? 19.188 3.555 24.125 1 41.16 12 PRO B C 1
ATOM 1468 O O . PRO B 1 12 ? 18.281 2.764 24.391 1 41.16 12 PRO B O 1
ATOM 1471 N N . ILE B 1 13 ? 18.984 4.773 23.891 1 40.31 13 ILE B N 1
ATOM 1472 C CA . ILE B 1 13 ? 17.625 5.297 23.906 1 40.31 13 ILE B CA 1
ATOM 1473 C C . ILE B 1 13 ? 16.828 4.746 22.719 1 40.31 13 ILE B C 1
ATOM 1475 O O . ILE B 1 13 ? 15.664 4.391 22.859 1 40.31 13 ILE B O 1
ATOM 1479 N N . LEU B 1 14 ? 17.469 4.637 21.516 1 41.88 14 LEU B N 1
ATOM 1480 C CA . LEU B 1 14 ? 16.766 4.023 20.391 1 41.88 14 LEU B CA 1
ATOM 1481 C C . LEU B 1 14 ? 16.422 2.568 20.688 1 41.88 14 LEU B C 1
ATOM 1483 O O . LEU B 1 14 ? 15.344 2.098 20.344 1 41.88 14 LEU B O 1
ATOM 1487 N N . GLN B 1 15 ? 17.422 1.964 21.297 1 40.91 15 GLN B N 1
ATOM 1488 C CA . GLN B 1 15 ? 17.141 0.581 21.672 1 40.91 15 GLN B CA 1
ATOM 1489 C C . GLN B 1 15 ? 15.977 0.5 22.641 1 40.91 15 GLN B C 1
ATOM 1491 O O . GLN B 1 15 ? 15.133 -0.397 22.547 1 40.91 15 GLN B O 1
ATOM 1496 N N . GLU B 1 16 ? 16.031 1.289 23.641 1 40.47 16 GLU B N 1
ATOM 1497 C CA . GLU B 1 16 ? 14.93 1.294 24.609 1 40.47 16 GLU B CA 1
ATOM 1498 C C . GLU B 1 16 ? 13.633 1.769 23.953 1 40.47 16 GLU B C 1
ATOM 1500 O O . GLU B 1 16 ? 12.562 1.22 24.234 1 40.47 16 GLU B O 1
ATOM 1505 N N . LEU B 1 17 ? 13.672 2.725 23.125 1 38.47 17 LEU B N 1
ATOM 1506 C CA . LEU B 1 17 ? 12.484 3.188 22.406 1 38.47 17 LEU B CA 1
ATOM 1507 C C . LEU B 1 17 ? 12.039 2.16 21.375 1 38.47 17 LEU B C 1
ATOM 1509 O O . LEU B 1 17 ? 10.844 1.92 21.203 1 38.47 17 LEU B O 1
ATOM 1513 N N . THR B 1 18 ? 13.039 1.569 20.672 1 39.78 18 THR B N 1
ATOM 1514 C CA . THR B 1 18 ? 12.617 0.5 19.766 1 39.78 18 THR B CA 1
ATOM 1515 C C . THR B 1 18 ? 11.938 -0.622 20.547 1 39.78 18 THR B C 1
ATOM 1517 O O . THR B 1 18 ? 11.07 -1.317 20.016 1 39.78 18 THR B O 1
ATOM 1520 N N . LYS B 1 19 ? 12.531 -0.901 21.703 1 38.25 19 LYS B N 1
ATOM 1521 C CA . LYS B 1 19 ? 11.891 -1.93 22.516 1 38.25 19 LYS B CA 1
ATOM 1522 C C . LYS B 1 19 ? 10.477 -1.518 22.922 1 38.25 19 LYS B C 1
ATOM 1524 O O . LYS B 1 19 ? 9.555 -2.338 22.906 1 38.25 19 LYS B O 1
ATOM 1529 N N . LYS B 1 20 ? 10.273 -0.331 23.578 1 38.41 20 LYS B N 1
ATOM 1530 C CA . LYS B 1 20 ? 8.93 0.115 23.938 1 38.41 20 LYS B CA 1
ATOM 1531 C C . LYS B 1 20 ? 8.055 0.258 22.703 1 38.41 20 LYS B C 1
ATOM 1533 O O . LYS B 1 20 ? 6.859 -0.058 22.734 1 38.41 20 LYS B O 1
ATOM 1538 N N . LEU B 1 21 ? 8.648 0.874 21.672 1 38.66 21 LEU B N 1
ATOM 1539 C CA . LEU B 1 21 ? 7.914 1.013 20.422 1 38.66 21 LEU B CA 1
ATOM 1540 C C . LEU B 1 21 ? 7.699 -0.346 19.766 1 38.66 21 LEU B C 1
ATOM 1542 O O . LEU B 1 21 ? 6.695 -0.557 19.078 1 38.66 21 LEU B O 1
ATOM 1546 N N . ALA B 1 22 ? 8.695 -1.21 19.922 1 35.47 22 ALA B N 1
ATOM 1547 C CA . ALA B 1 22 ? 8.484 -2.607 19.547 1 35.47 22 ALA B CA 1
ATOM 1548 C C . ALA B 1 22 ? 7.301 -3.203 20.312 1 35.47 22 ALA B C 1
ATOM 1550 O O . ALA B 1 22 ? 6.531 -3.988 19.75 1 35.47 22 ALA B O 1
ATOM 1551 N N . PHE B 1 23 ? 7.27 -2.943 21.594 1 34.66 23 PHE B N 1
ATOM 1552 C CA . PHE B 1 23 ? 6.168 -3.443 22.406 1 34.66 23 PHE B CA 1
ATOM 1553 C C . PHE B 1 23 ? 4.836 -2.896 21.906 1 34.66 23 PHE B C 1
ATOM 1555 O O . PHE B 1 23 ? 3.842 -3.623 21.844 1 34.66 23 PHE B O 1
ATOM 1562 N N . GLU B 1 24 ? 4.715 -1.584 21.75 1 37.66 24 GLU B N 1
ATOM 1563 C CA . GLU B 1 24 ? 3.449 -1.038 21.266 1 37.66 24 GLU B CA 1
ATOM 1564 C C . GLU B 1 24 ? 3.201 -1.422 19.812 1 37.66 24 GLU B C 1
ATOM 1566 O O . GLU B 1 24 ? 2.059 -1.668 19.422 1 37.66 24 GLU B O 1
ATOM 1571 N N . VAL B 1 25 ? 4.246 -1.293 18.984 1 36.91 25 VAL B N 1
ATOM 1572 C CA . VAL B 1 25 ? 4.102 -1.792 17.625 1 36.91 25 VAL B CA 1
ATOM 1573 C C . VAL B 1 25 ? 3.879 -3.303 17.641 1 36.91 25 VAL B C 1
ATOM 1575 O O . VAL B 1 25 ? 3.26 -3.859 16.734 1 36.91 25 VAL B O 1
ATOM 1578 N N . HIS B 1 26 ? 4.727 -4.008 18.484 1 34 26 HIS B N 1
ATOM 1579 C CA . HIS B 1 26 ? 4.379 -5.41 18.672 1 34 26 HIS B CA 1
ATOM 1580 C C . HIS B 1 26 ? 2.971 -5.551 19.25 1 34 26 HIS B C 1
ATOM 1582 O O . HIS B 1 26 ? 2.428 -6.656 19.297 1 34 26 HIS B O 1
ATOM 1588 N N . ARG B 1 27 ? 2.547 -4.738 20.219 1 30.91 27 ARG B N 1
ATOM 1589 C CA . ARG B 1 27 ? 1.149 -4.895 20.609 1 30.91 27 ARG B CA 1
ATOM 1590 C C . ARG B 1 27 ? 0.245 -5 19.391 1 30.91 27 ARG B C 1
ATOM 1592 O O . ARG B 1 27 ? -0.739 -5.742 19.406 1 30.91 27 ARG B O 1
ATOM 1599 N N . ASN B 1 28 ? 0.44 -3.996 18.406 1 34.88 28 ASN B N 1
ATOM 1600 C CA . ASN B 1 28 ? -0.373 -4.25 17.219 1 34.88 28 ASN B CA 1
ATOM 1601 C C . ASN B 1 28 ? 0.229 -5.355 16.359 1 34.88 28 ASN B C 1
ATOM 1603 O O . ASN B 1 28 ? -0.29 -5.66 15.281 1 34.88 28 ASN B O 1
ATOM 1607 N N . ALA B 1 29 ? 1.502 -5.672 16.469 1 31.58 29 ALA B N 1
ATOM 1608 C CA . ALA B 1 29 ? 2.115 -6.758 15.703 1 31.58 29 ALA B CA 1
ATOM 1609 C C . ALA B 1 29 ? 1.779 -8.117 16.312 1 31.58 29 ALA B C 1
ATOM 1611 O O . ALA B 1 29 ? 2.672 -8.836 16.766 1 31.58 29 ALA B O 1
ATOM 1612 N N . SER B 1 30 ? 1.091 -8.453 17.203 1 31.66 30 SER B N 1
ATOM 1613 C CA . SER B 1 30 ? 0.808 -9.859 17.438 1 31.66 30 SER B CA 1
ATOM 1614 C C . SER B 1 30 ? 0.902 -10.664 16.141 1 31.66 30 SER B C 1
ATOM 1616 O O . SER B 1 30 ? 0.716 -10.109 15.047 1 31.66 30 SER B O 1
ATOM 1618 N N . ILE B 1 31 ? 1.437 -11.914 15.969 1 36.12 31 ILE B N 1
ATOM 1619 C CA . ILE B 1 31 ? 1.665 -12.844 14.867 1 36.12 31 ILE B CA 1
ATOM 1620 C C . ILE B 1 31 ? 0.695 -12.539 13.727 1 36.12 31 ILE B C 1
ATOM 1622 O O . ILE B 1 31 ? 0.976 -12.852 12.562 1 36.12 31 ILE B O 1
ATOM 1626 N N . GLY B 1 32 ? -0.637 -12.578 14 1 39.06 32 GLY B N 1
ATOM 1627 C CA . GLY B 1 32 ? -1.813 -12.508 13.148 1 39.06 32 GLY B CA 1
ATOM 1628 C C . GLY B 1 32 ? -1.907 -11.203 12.375 1 39.06 32 GLY B C 1
ATOM 1629 O O . GLY B 1 32 ? -1.16 -10.258 12.641 1 39.06 32 GLY B O 1
ATOM 1630 N N . CYS B 1 33 ? -2.77 -11.016 11.266 1 45.47 33 CYS B N 1
ATOM 1631 C CA . CYS B 1 33 ? -3.238 -9.922 10.422 1 45.47 33 CYS B CA 1
ATOM 1632 C C . CYS B 1 33 ? -3.494 -8.664 11.258 1 45.47 33 CYS B C 1
ATOM 1634 O O . CYS B 1 33 ? -4.594 -8.477 11.773 1 45.47 33 CYS B O 1
ATOM 1636 N N . SER B 1 34 ? -2.703 -8.203 12.047 1 55.75 34 SER B N 1
ATOM 1637 C CA . SER B 1 34 ? -3.049 -7.078 12.914 1 55.75 34 SER B CA 1
ATOM 1638 C C . SER B 1 34 ? -3.625 -5.914 12.109 1 55.75 34 SER B C 1
ATOM 1640 O O . SER B 1 34 ? -2.957 -5.375 11.227 1 55.75 34 SER B O 1
ATOM 1642 N N . SER B 1 35 ? -4.828 -5.945 11.836 1 69.88 35 SER B N 1
ATOM 1643 C CA . SER B 1 35 ? -5.641 -4.953 11.141 1 69.88 35 SER B CA 1
ATOM 1644 C C . SER B 1 35 ? -5.484 -3.572 11.773 1 69.88 35 SER B C 1
ATOM 1646 O O . SER B 1 35 ? -5.199 -3.459 12.969 1 69.88 35 SER B O 1
ATOM 1648 N N . TYR B 1 36 ? -5.094 -2.643 11.062 1 87.81 36 TYR B N 1
ATOM 1649 C CA . TYR B 1 36 ? -5.133 -1.233 11.438 1 87.81 36 TYR B CA 1
ATOM 1650 C C . TYR B 1 36 ? -6.469 -0.876 12.078 1 87.81 36 TYR B C 1
ATOM 1652 O O . TYR B 1 36 ? -7.523 -1.302 11.609 1 87.81 36 TYR B O 1
ATOM 1660 N N . ASP B 1 37 ? -6.434 -0.283 13.273 1 93.12 37 ASP B N 1
ATOM 1661 C CA . ASP B 1 37 ? -7.668 0.166 13.914 1 93.12 37 ASP B CA 1
ATOM 1662 C C . ASP B 1 37 ? -8.078 1.542 13.391 1 93.12 37 ASP B C 1
ATOM 1664 O O . ASP B 1 37 ? -7.582 2.564 13.867 1 93.12 37 ASP B O 1
ATOM 1668 N N . PHE B 1 38 ? -9.078 1.588 12.57 1 96.12 38 PHE B N 1
ATOM 1669 C CA . PHE B 1 38 ? -9.484 2.816 11.898 1 96.12 38 PHE B CA 1
ATOM 1670 C C . PHE B 1 38 ? -10.375 3.66 12.805 1 96.12 38 PHE B C 1
ATOM 1672 O O . PHE B 1 38 ? -10.695 4.805 12.477 1 96.12 38 PHE B O 1
ATOM 1679 N N . THR B 1 39 ? -10.781 3.17 13.914 1 94.06 39 THR B N 1
ATOM 1680 C CA . THR B 1 39 ? -11.68 3.912 14.797 1 94.06 39 THR B CA 1
ATOM 1681 C C . THR B 1 39 ? -10.891 4.641 15.875 1 94.06 39 THR B C 1
ATOM 1683 O O . THR B 1 39 ? -11.477 5.324 16.719 1 94.06 39 THR B O 1
ATOM 1686 N N . ASP B 1 40 ? -9.625 4.535 15.789 1 92.62 40 ASP B N 1
ATOM 1687 C CA . ASP B 1 40 ? -8.766 5.195 16.766 1 92.62 40 ASP B CA 1
ATOM 1688 C C . ASP B 1 40 ? -8.492 6.645 16.375 1 92.62 40 ASP B C 1
ATOM 1690 O O . ASP B 1 40 ? -7.766 6.902 15.414 1 92.62 40 ASP B O 1
ATOM 1694 N N . PRO B 1 41 ? -9 7.605 17.172 1 90.81 41 PRO B N 1
ATOM 1695 C CA . PRO B 1 41 ? -8.805 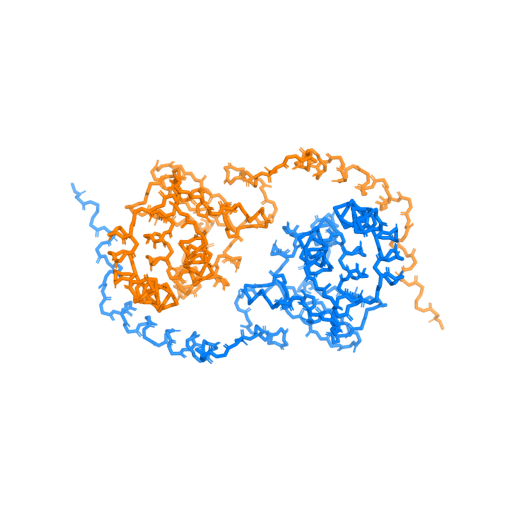9.016 16.812 1 90.81 41 PRO B CA 1
ATOM 1696 C C . PRO B 1 41 ? -7.391 9.5 17.141 1 90.81 41 PRO B C 1
ATOM 1698 O O . PRO B 1 41 ? -7.004 10.594 16.719 1 90.81 41 PRO B O 1
ATOM 1701 N N . CYS B 1 42 ? -6.605 8.766 17.844 1 88.88 42 CYS B N 1
ATOM 1702 C CA . CYS B 1 42 ? -5.297 9.211 18.312 1 88.88 42 CYS B CA 1
ATOM 1703 C C . CYS B 1 42 ? -4.188 8.695 17.406 1 88.88 42 CYS B C 1
ATOM 1705 O O . CYS B 1 42 ? -3.006 8.812 17.734 1 88.88 42 CYS B O 1
ATOM 1707 N N . SER B 1 43 ? -4.562 8.18 16.281 1 89.88 43 SER B N 1
ATOM 1708 C CA . SER B 1 43 ? -3.545 7.668 15.367 1 89.88 43 SER B CA 1
ATOM 1709 C C . SER B 1 43 ? -2.68 8.797 14.812 1 89.88 43 SER B C 1
ATOM 1711 O O . SER B 1 43 ? -3.201 9.789 14.297 1 89.88 43 SER B O 1
ATOM 1713 N N . ASP B 1 44 ? -1.355 8.641 14.867 1 89.75 44 ASP B N 1
ATOM 1714 C CA . ASP B 1 44 ? -0.411 9.633 14.367 1 89.75 44 ASP B CA 1
ATOM 1715 C C . ASP B 1 44 ? -0.424 9.695 12.844 1 89.75 44 ASP B C 1
ATOM 1717 O O . ASP B 1 44 ? -0.024 10.695 12.25 1 89.75 44 ASP B O 1
ATOM 1721 N N . THR B 1 45 ? -0.908 8.602 12.273 1 93.25 45 THR B N 1
ATOM 1722 C CA . THR B 1 45 ? -0.802 8.508 10.82 1 93.25 45 THR B CA 1
ATOM 1723 C C . THR B 1 45 ? -2.105 8.93 10.156 1 93.25 45 THR B C 1
ATOM 1725 O O . THR B 1 45 ? -2.217 8.906 8.922 1 93.25 45 THR B O 1
ATOM 1728 N N . ALA B 1 46 ? -3.061 9.266 10.93 1 94.38 46 ALA B N 1
ATOM 1729 C CA . ALA B 1 46 ? -4.344 9.703 10.391 1 94.38 46 ALA B CA 1
ATOM 1730 C C . ALA B 1 46 ? -4.484 11.219 10.469 1 94.38 46 ALA B C 1
ATOM 1732 O O . ALA B 1 46 ? -4.086 11.836 11.461 1 94.38 46 ALA B O 1
ATOM 1733 N N . ASP B 1 47 ? -5.035 11.828 9.398 1 92.88 47 ASP B N 1
ATOM 1734 C CA . ASP B 1 47 ? -5.238 13.273 9.406 1 92.88 47 ASP B CA 1
ATOM 1735 C C . ASP B 1 47 ? -6.629 13.633 8.891 1 92.88 47 ASP B C 1
ATOM 1737 O O . ASP B 1 47 ? -6.91 14.805 8.609 1 92.88 47 ASP B O 1
ATOM 1741 N N . CYS B 1 48 ? -7.445 12.641 8.742 1 93.88 48 CYS B N 1
ATOM 1742 C CA . CYS B 1 48 ? -8.812 12.844 8.258 1 93.88 48 CYS B CA 1
ATOM 1743 C C . CYS B 1 48 ? -9.75 11.789 8.82 1 93.88 48 CYS B C 1
ATOM 1745 O O . CYS B 1 48 ? -9.336 10.656 9.086 1 93.88 48 CYS B O 1
ATOM 1747 N N . ALA B 1 49 ? -10.977 12.195 9.039 1 96 49 ALA B N 1
ATOM 1748 C CA . ALA B 1 49 ? -12 11.234 9.453 1 96 49 ALA B CA 1
ATOM 1749 C C . ALA B 1 49 ? -13.055 11.062 8.367 1 96 49 ALA B C 1
ATOM 1751 O O . ALA B 1 49 ? -13.68 12.039 7.934 1 96 49 ALA B O 1
ATOM 1752 N N . LEU B 1 50 ? -13.227 9.852 7.898 1 96.19 50 LEU B N 1
ATOM 1753 C CA . LEU B 1 50 ? -14.352 9.508 7.039 1 96.19 50 LEU B CA 1
ATOM 1754 C C . LEU B 1 50 ? -15.57 9.133 7.875 1 96.19 50 LEU B C 1
ATOM 1756 O O . LEU B 1 50 ? -15.5 8.25 8.727 1 96.19 50 LEU B O 1
ATOM 1760 N N . VAL B 1 51 ? -16.641 9.844 7.637 1 96.69 51 VAL B N 1
ATOM 1761 C CA . VAL B 1 51 ? -17.859 9.555 8.398 1 96.69 51 VAL B CA 1
ATOM 1762 C C . VAL B 1 51 ? -18.797 8.68 7.562 1 96.69 51 VAL B C 1
ATOM 1764 O O . VAL B 1 51 ? -19.266 9.102 6.504 1 96.69 51 VAL B O 1
ATOM 1767 N N . VAL B 1 52 ? -19 7.469 8.023 1 97 52 VAL B N 1
ATOM 1768 C CA . VAL B 1 52 ? -19.859 6.488 7.355 1 97 52 VAL B CA 1
ATOM 1769 C C . VAL B 1 52 ? -20.875 5.941 8.344 1 97 52 VAL B C 1
ATOM 1771 O O . VAL B 1 52 ? -20.516 5.383 9.383 1 97 52 VAL B O 1
ATOM 1774 N N . GLU B 1 53 ? -22.094 6.086 7.98 1 96.38 53 GLU B N 1
ATOM 1775 C CA . GLU B 1 53 ? -23.156 5.594 8.844 1 96.38 53 GLU B CA 1
ATOM 1776 C C . GLU B 1 53 ? -22.969 6.078 10.281 1 96.38 53 GLU B C 1
ATOM 1778 O O . GLU B 1 53 ? -23.125 5.301 11.227 1 96.38 53 GLU B O 1
ATOM 1783 N N . GLY B 1 54 ? -22.547 7.27 10.461 1 94.69 54 GLY B N 1
ATOM 1784 C CA . GLY B 1 54 ? -22.422 7.906 11.758 1 94.69 54 GLY B CA 1
ATOM 1785 C C . GLY B 1 54 ? -21.141 7.527 12.492 1 94.69 54 GLY B C 1
ATOM 1786 O O . GLY B 1 54 ? -20.891 8.016 13.594 1 94.69 54 GLY B O 1
ATOM 1787 N N . VAL B 1 55 ? -20.391 6.676 11.922 1 97 55 VAL B N 1
ATOM 1788 C CA . VAL B 1 55 ? -19.156 6.238 12.547 1 97 55 VAL B CA 1
ATOM 1789 C C . VAL B 1 55 ? -17.969 6.906 11.859 1 97 55 VAL B C 1
ATOM 1791 O O . VAL B 1 55 ? -17.922 7.012 10.633 1 97 55 VAL B O 1
ATOM 1794 N N . LYS B 1 56 ? -17 7.383 12.664 1 96.81 56 LYS B N 1
ATOM 1795 C CA . LYS B 1 56 ? -15.805 8.039 12.141 1 96.81 56 LYS B CA 1
ATOM 1796 C C . LYS B 1 56 ? -14.664 7.035 11.938 1 96.81 56 LYS B C 1
ATOM 1798 O O . LYS B 1 56 ? -14.32 6.289 12.859 1 96.81 56 LYS B O 1
ATOM 1803 N N . LEU B 1 57 ? -14.125 6.984 10.766 1 97.44 57 LEU B N 1
ATOM 1804 C CA . LEU B 1 57 ? -12.93 6.219 10.438 1 97.44 57 LEU B CA 1
ATOM 1805 C C . LEU B 1 57 ? -11.75 7.148 10.164 1 97.44 57 LEU B C 1
ATOM 1807 O O . LEU B 1 57 ? -11.805 7.988 9.266 1 97.44 57 LEU B O 1
ATOM 1811 N N . TYR B 1 58 ? -10.734 7.008 10.922 1 96.12 58 TYR B N 1
ATOM 1812 C CA . TYR B 1 58 ? -9.578 7.895 10.836 1 96.12 58 TYR B CA 1
ATOM 1813 C C . TYR B 1 58 ? -8.539 7.344 9.867 1 96.12 58 TYR B C 1
ATOM 1815 O O . TYR B 1 58 ? -8.031 6.238 10.055 1 96.12 58 TYR B O 1
ATOM 1823 N N . VAL B 1 59 ? -8.258 8.117 8.789 1 96.44 59 VAL B N 1
ATOM 1824 C CA . VAL B 1 59 ? -7.395 7.66 7.707 1 96.44 59 VAL B CA 1
ATOM 1825 C C . VAL B 1 59 ? -6.418 8.773 7.324 1 96.44 59 VAL B C 1
ATOM 1827 O O . VAL B 1 59 ? -6.566 9.914 7.762 1 96.44 59 VAL B O 1
ATOM 1830 N N . SER B 1 60 ? -5.383 8.359 6.598 1 95.38 60 SER B N 1
ATOM 1831 C CA . SER B 1 60 ? -4.473 9.328 5.992 1 95.38 60 SER B CA 1
ATOM 1832 C C . SER B 1 60 ? -4.988 9.789 4.633 1 95.38 60 SER B C 1
ATOM 1834 O O . SER B 1 60 ? -5.191 8.984 3.727 1 95.38 60 SER B O 1
ATOM 1836 N N . ARG B 1 61 ? -5.16 11.117 4.473 1 95.19 61 ARG B N 1
ATOM 1837 C CA . ARG B 1 61 ? -5.574 11.68 3.189 1 95.19 61 ARG B CA 1
ATOM 1838 C C . ARG B 1 61 ? -4.574 11.336 2.092 1 95.19 61 ARG B C 1
ATOM 1840 O O . ARG B 1 61 ? -4.961 10.891 1.009 1 95.19 61 ARG B O 1
ATOM 1847 N N . ALA B 1 62 ? -3.309 11.516 2.43 1 94.38 62 ALA B N 1
ATOM 1848 C CA . ALA B 1 62 ? -2.254 11.266 1.449 1 94.38 62 ALA B CA 1
ATOM 1849 C C . ALA B 1 62 ? -2.248 9.805 1.009 1 94.38 62 ALA B C 1
ATOM 1851 O O . ALA B 1 62 ? -2.129 9.508 -0.182 1 94.38 62 ALA B O 1
ATOM 1852 N N . TYR B 1 63 ? -2.441 8.953 1.94 1 96.75 63 TYR B N 1
ATOM 1853 C CA . TYR B 1 63 ? -2.424 7.523 1.67 1 96.75 63 TYR B CA 1
ATOM 1854 C C . TYR B 1 63 ? -3.527 7.137 0.692 1 96.75 63 TYR B C 1
ATOM 1856 O O . TYR B 1 63 ? -3.262 6.512 -0.338 1 96.75 63 TYR B O 1
ATOM 1864 N N . LEU B 1 64 ? -4.73 7.539 0.949 1 96.75 64 LEU B N 1
ATOM 1865 C CA . LEU B 1 64 ? -5.871 7.172 0.117 1 96.75 64 LEU B CA 1
ATOM 1866 C C . LEU B 1 64 ? -5.797 7.855 -1.242 1 96.75 64 LEU B C 1
ATOM 1868 O O . LEU B 1 64 ? -6.168 7.266 -2.262 1 96.75 64 LEU B O 1
ATOM 1872 N N . ALA B 1 65 ? -5.305 9.062 -1.232 1 95.44 65 ALA B N 1
ATOM 1873 C CA . ALA B 1 65 ? -5.211 9.828 -2.469 1 95.44 65 ALA B CA 1
ATOM 1874 C C . ALA B 1 65 ? -4.246 9.172 -3.451 1 95.44 65 ALA B C 1
ATOM 1876 O O . ALA B 1 65 ? -4.426 9.266 -4.668 1 95.44 65 ALA B O 1
ATOM 1877 N N . LEU B 1 66 ? -3.254 8.508 -2.969 1 95.69 66 LEU B N 1
ATOM 1878 C CA . LEU B 1 66 ? -2.283 7.832 -3.822 1 95.69 66 LEU B CA 1
ATOM 1879 C C . LEU B 1 66 ? -2.92 6.645 -4.535 1 95.69 66 LEU B C 1
ATOM 1881 O O . LEU B 1 66 ? -2.539 6.312 -5.66 1 95.69 66 LEU B O 1
ATOM 1885 N N . TYR B 1 67 ? -3.885 6.062 -3.922 1 96.62 67 TYR B N 1
ATOM 1886 C CA . TYR B 1 67 ? -4.535 4.883 -4.48 1 96.62 67 TYR B CA 1
ATOM 1887 C C . TYR B 1 67 ? -5.742 5.277 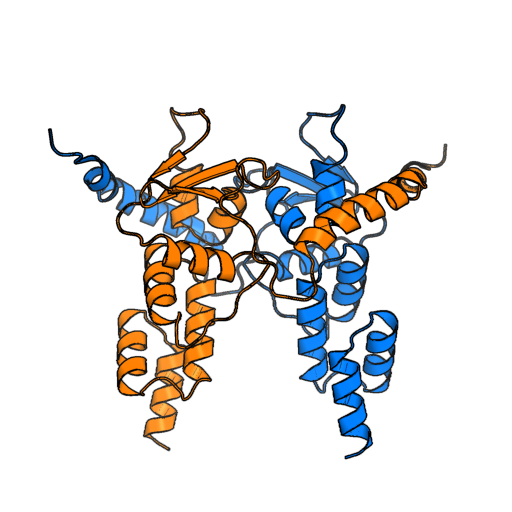-5.328 1 96.62 67 TYR B C 1
ATOM 1889 O O . TYR B 1 67 ? -6.18 4.512 -6.188 1 96.62 67 TYR B O 1
ATOM 1897 N N . SER B 1 68 ? -6.285 6.473 -5.062 1 96.94 68 SER B N 1
ATOM 1898 C CA . SER B 1 68 ? -7.613 6.773 -5.586 1 96.94 68 SER B CA 1
ATOM 1899 C C . SER B 1 68 ? -7.699 8.211 -6.086 1 96.94 68 SER B C 1
ATOM 1901 O O . SER B 1 68 ? -7.703 9.148 -5.289 1 96.94 68 SER B O 1
ATOM 1903 N N . PRO B 1 69 ? -7.867 8.406 -7.363 1 94.94 69 PRO B N 1
ATOM 1904 C CA . PRO B 1 69 ? -8.125 9.75 -7.887 1 94.94 69 PRO B CA 1
ATOM 1905 C C . PRO B 1 69 ? -9.375 10.383 -7.289 1 94.94 69 PRO B C 1
ATOM 1907 O O . PRO B 1 69 ? -9.43 11.609 -7.121 1 94.94 69 PRO B O 1
ATOM 1910 N N . VAL B 1 70 ? -10.352 9.586 -6.984 1 94.81 70 VAL B N 1
ATOM 1911 C CA . VAL B 1 70 ? -11.578 10.086 -6.371 1 94.81 70 VAL B CA 1
ATOM 1912 C C . VAL B 1 70 ? -11.281 10.641 -4.98 1 94.81 70 VAL B C 1
ATOM 1914 O O . VAL B 1 70 ? -11.648 11.773 -4.668 1 94.81 70 VAL B O 1
ATOM 1917 N N . PHE B 1 71 ? -10.539 9.922 -4.18 1 94.25 71 PHE B N 1
ATOM 1918 C CA . PHE B 1 71 ? -10.164 10.422 -2.859 1 94.25 71 PHE B CA 1
ATOM 1919 C C . PHE B 1 71 ? -9.211 11.602 -2.979 1 94.25 71 PHE B C 1
ATOM 1921 O O . PHE B 1 71 ? -9.242 12.516 -2.152 1 94.25 71 PHE B O 1
ATOM 1928 N N . TYR B 1 72 ? -8.359 11.57 -4.008 1 93.56 72 TYR B N 1
ATOM 1929 C CA . TYR B 1 72 ? -7.492 12.727 -4.25 1 93.56 72 TYR B CA 1
ATOM 1930 C C . TYR B 1 72 ? -8.32 13.992 -4.449 1 93.56 72 TYR B C 1
ATOM 1932 O O . TYR B 1 72 ? -8.039 15.023 -3.834 1 93.56 72 TYR B O 1
ATOM 1940 N N . ALA B 1 73 ? -9.336 13.93 -5.238 1 90.94 73 ALA B N 1
ATOM 1941 C CA . ALA B 1 73 ? -10.203 15.07 -5.523 1 90.94 73 ALA B CA 1
ATOM 1942 C C . ALA B 1 73 ? -10.961 15.508 -4.273 1 90.94 73 ALA B C 1
ATOM 1944 O O . ALA B 1 73 ? -11.078 16.703 -3.994 1 90.94 73 ALA B O 1
ATOM 1945 N N . ILE B 1 74 ? -11.438 14.562 -3.553 1 89.12 74 ILE B N 1
ATOM 1946 C CA . ILE B 1 74 ? -12.211 14.836 -2.352 1 89.12 74 ILE B CA 1
ATOM 1947 C C . ILE B 1 74 ? -11.336 15.555 -1.327 1 89.12 74 ILE B C 1
ATOM 1949 O O . ILE B 1 74 ? -11.781 16.516 -0.681 1 89.12 74 ILE B O 1
ATOM 1953 N N . PHE B 1 75 ? -10.094 15.172 -1.256 1 89.69 75 PHE B N 1
ATOM 1954 C CA . PHE B 1 75 ? -9.25 15.656 -0.175 1 89.69 75 PHE B CA 1
ATOM 1955 C C . PHE B 1 75 ? -8.516 16.922 -0.594 1 89.69 75 PHE B C 1
ATOM 1957 O O . PHE B 1 75 ? -8.242 17.797 0.238 1 89.69 75 PHE B O 1
ATOM 1964 N N . PHE B 1 76 ? -8.07 17.031 -1.811 1 84.94 76 PHE B N 1
ATOM 1965 C CA . PHE B 1 76 ? -7.129 18.078 -2.18 1 84.94 76 PHE B CA 1
ATOM 1966 C C . PHE B 1 76 ? -7.723 19 -3.246 1 84.94 76 PHE B C 1
ATOM 1968 O O . PHE B 1 76 ? -7.16 20.047 -3.557 1 84.94 76 PHE B O 1
ATOM 1975 N N . ALA B 1 77 ? -8.484 18.672 -4.008 1 71.5 77 ALA B N 1
ATOM 1976 C CA . ALA B 1 77 ? -9.055 19.531 -5.035 1 71.5 77 ALA B CA 1
ATOM 1977 C C . ALA B 1 77 ? -9.898 20.641 -4.41 1 71.5 77 ALA B C 1
ATOM 1979 O O . ALA B 1 77 ? -9.961 21.75 -4.938 1 71.5 77 ALA B O 1
ATOM 1980 N N . LYS B 1 78 ? -10.719 20.375 -3.393 1 58.31 78 LYS B N 1
ATOM 1981 C CA . LYS B 1 78 ? -11.594 21.438 -2.896 1 58.31 78 LYS B CA 1
ATOM 1982 C C . LYS B 1 78 ? -10.812 22.438 -2.057 1 58.31 78 LYS B C 1
ATOM 1984 O O . LYS B 1 78 ? -10.414 22.141 -0.931 1 58.31 78 LYS B O 1
ATOM 1989 N N . PHE B 1 79 ? -9.766 23.188 -2.631 1 48.97 79 PHE B N 1
ATOM 1990 C CA . PHE B 1 79 ? -8.984 24.266 -2.047 1 48.97 79 PHE B CA 1
ATOM 1991 C C . PHE B 1 79 ? -9.727 24.891 -0.873 1 48.97 79 PHE B C 1
ATOM 1993 O O . PHE B 1 79 ? -9.109 25.281 0.122 1 48.97 79 PHE B O 1
ATOM 2000 N N . SER B 1 80 ? -10.742 25.781 -1.299 1 45.84 80 SER B N 1
ATOM 2001 C CA . SER B 1 80 ? -10.852 27.109 -0.698 1 45.84 80 SER B CA 1
ATOM 2002 C C . SER B 1 80 ? -11.008 27.016 0.817 1 45.84 80 SER B C 1
ATOM 2004 O O . SER B 1 80 ? -10.453 27.844 1.554 1 45.84 80 SER B O 1
ATOM 2006 N N . GLY B 1 81 ? -12.156 26.75 1.349 1 43.31 81 GLY B N 1
ATOM 2007 C CA . GLY B 1 81 ? -12.57 27.359 2.602 1 43.31 81 GLY B CA 1
ATOM 2008 C C . GLY B 1 81 ? -12.211 26.531 3.818 1 43.31 81 GLY B C 1
ATOM 2009 O O . GLY B 1 81 ? -12.156 27.047 4.938 1 43.31 81 GLY B O 1
ATOM 2010 N N . CYS B 1 82 ? -12.586 25.203 3.967 1 43.44 82 CYS B N 1
ATOM 2011 C CA . CYS B 1 82 ? -12.812 24.75 5.336 1 43.44 82 CYS B CA 1
ATOM 2012 C C . CYS B 1 82 ? -11.57 24.078 5.902 1 43.44 82 CYS B C 1
ATOM 2014 O O . CYS B 1 82 ? -11.211 22.969 5.477 1 43.44 82 CYS B O 1
ATOM 2016 N N . ARG B 1 83 ? -10.508 24.766 6.195 1 42.91 83 ARG B N 1
ATOM 2017 C CA . ARG B 1 83 ? -9.281 24.406 6.906 1 42.91 83 ARG B CA 1
ATOM 2018 C C . ARG B 1 83 ? -9.57 23.453 8.055 1 42.91 83 ARG B C 1
ATOM 2020 O O . ARG B 1 83 ? -8.664 23.062 8.797 1 42.91 83 ARG B O 1
ATOM 2027 N N . GLY B 1 84 ? -10.789 23.375 8.797 1 49.53 84 GLY B N 1
ATOM 2028 C CA . GLY B 1 84 ? -10.875 22.734 10.102 1 49.53 84 GLY B CA 1
ATOM 2029 C C . GLY B 1 84 ? -10.641 21.234 10.039 1 49.53 84 GLY B C 1
ATOM 2030 O O . GLY B 1 84 ? -10.5 20.656 8.953 1 49.53 84 GLY B O 1
ATOM 2031 N N . LYS B 1 85 ? -10.422 20.656 11.219 1 56.56 85 LYS B N 1
ATOM 2032 C CA . LYS B 1 85 ? -10.336 19.203 11.352 1 56.56 85 LYS B CA 1
ATOM 2033 C C . LYS B 1 85 ? -11.305 18.5 10.398 1 56.56 85 LYS B C 1
ATOM 2035 O O . LYS B 1 85 ? -12.516 18.719 10.477 1 56.56 85 LYS B O 1
ATOM 2040 N N . ARG B 1 86 ? -10.766 17.812 9.078 1 75.81 86 ARG B N 1
ATOM 2041 C CA . ARG B 1 86 ? -11.516 17.547 7.859 1 75.81 86 ARG B CA 1
ATOM 2042 C C . ARG B 1 86 ? -12.297 16.234 7.969 1 75.81 86 ARG B C 1
ATOM 2044 O O . ARG B 1 86 ? -11.711 15.188 8.258 1 75.81 86 ARG B O 1
ATOM 2051 N N . GLU B 1 87 ? -13.5 16.359 8.453 1 89.75 87 GLU B N 1
ATOM 2052 C CA . GLU B 1 87 ? -14.43 15.234 8.336 1 89.75 87 GLU B CA 1
ATOM 2053 C C . G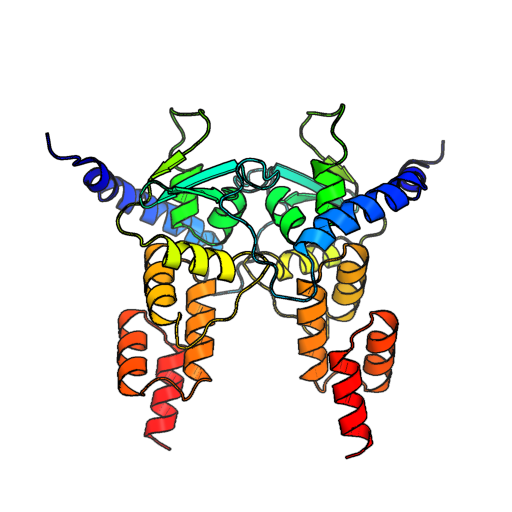LU B 1 87 ? -15.055 15.18 6.949 1 89.75 87 GLU B C 1
ATOM 2055 O O . GLU B 1 87 ? -15.414 16.219 6.383 1 89.75 87 GLU B O 1
ATOM 2060 N N . VAL B 1 88 ? -15 14.031 6.395 1 92.62 88 VAL B N 1
ATOM 2061 C CA . VAL B 1 88 ? -15.602 13.82 5.078 1 92.62 88 VAL B CA 1
ATOM 2062 C C . VAL B 1 88 ? -16.75 12.812 5.188 1 92.62 88 VAL B C 1
ATOM 2064 O O . VAL B 1 88 ? -16.547 11.68 5.637 1 92.62 88 VAL B O 1
ATOM 2067 N N . GLN B 1 89 ? -17.922 13.234 4.828 1 93.62 89 GLN B N 1
ATOM 2068 C CA . GLN B 1 89 ? -19.094 12.352 4.848 1 93.62 89 GLN B CA 1
ATOM 2069 C C . GLN B 1 89 ? -19.125 11.469 3.602 1 93.62 89 GLN B C 1
ATOM 2071 O O . GLN B 1 89 ? -19.031 11.969 2.479 1 93.62 89 GLN B O 1
ATOM 2076 N N . LEU B 1 90 ? -19.172 10.172 3.801 1 94.5 90 LEU B N 1
ATOM 2077 C CA . LEU B 1 90 ? -19.359 9.227 2.703 1 94.5 90 LEU B CA 1
ATOM 2078 C C . LEU B 1 90 ? -20.75 8.594 2.764 1 94.5 90 LEU B C 1
ATOM 2080 O O . LEU B 1 90 ? -21.016 7.766 3.639 1 94.5 90 LEU B O 1
ATOM 2084 N N . ASP B 1 91 ? -21.516 8.93 1.825 1 93.88 91 ASP B N 1
ATOM 2085 C CA . ASP B 1 91 ? -22.875 8.406 1.775 1 93.88 91 ASP B CA 1
ATOM 2086 C C . ASP B 1 91 ? -22.969 7.176 0.871 1 93.88 91 ASP B C 1
ATOM 2088 O O . ASP B 1 91 ? -22.125 7.004 -0.025 1 93.88 91 ASP B O 1
ATOM 2092 N N . GLY B 1 92 ? -23.906 6.285 1.155 1 94.38 92 GLY B N 1
ATOM 2093 C CA . GLY B 1 92 ? -24.172 5.152 0.284 1 94.38 92 GLY B CA 1
ATOM 2094 C C . GLY B 1 92 ? -23.141 4.047 0.414 1 94.38 92 GLY B C 1
ATOM 2095 O O . GLY B 1 92 ? -22.953 3.256 -0.511 1 94.38 92 GLY B O 1
ATOM 2096 N N . VAL B 1 93 ? -22.422 4.098 1.407 1 96.25 93 VAL B N 1
ATOM 2097 C CA . VAL B 1 93 ? -21.406 3.064 1.636 1 96.25 93 VAL B CA 1
ATOM 2098 C C . VAL B 1 93 ? -21.688 2.354 2.957 1 96.25 93 VAL B C 1
ATOM 2100 O O . VAL B 1 93 ? -22.062 2.99 3.949 1 96.25 93 VAL B O 1
ATOM 2103 N N . ILE B 1 94 ? -21.562 1.063 2.879 1 97.44 94 ILE B N 1
ATOM 2104 C CA . ILE B 1 94 ? -21.719 0.26 4.09 1 97.44 94 ILE B CA 1
ATOM 2105 C C . ILE B 1 94 ? -20.406 0.273 4.879 1 97.44 94 ILE B C 1
ATOM 2107 O O . ILE B 1 94 ? -19.328 0.073 4.316 1 97.44 94 ILE B O 1
ATOM 2111 N N . LEU B 1 95 ? -20.5 0.446 6.219 1 97.75 95 LEU B N 1
ATOM 2112 C CA . LEU B 1 95 ? -19.344 0.618 7.094 1 97.75 95 LEU B CA 1
ATOM 2113 C C . LEU B 1 95 ? -18.422 -0.587 7.012 1 97.75 95 LEU B C 1
ATOM 2115 O O . LEU B 1 95 ? -17.219 -0.435 6.777 1 97.75 95 LEU B O 1
ATOM 2119 N N . GLU B 1 96 ? -18.953 -1.751 7.191 1 97.31 96 GLU B N 1
ATOM 2120 C CA . GLU B 1 96 ? -18.141 -2.965 7.23 1 97.31 96 GLU B CA 1
ATOM 2121 C C . GLU B 1 96 ? -17.438 -3.191 5.902 1 97.31 96 GLU B C 1
ATOM 2123 O O . GLU B 1 96 ? -16.297 -3.68 5.875 1 97.31 96 GLU B O 1
ATOM 2128 N N . GLU B 1 97 ? -18.062 -2.828 4.836 1 98 97 GLU B N 1
ATOM 2129 C CA . GLU B 1 97 ? -17.453 -3.002 3.514 1 98 97 GLU B CA 1
ATOM 2130 C C . GLU B 1 97 ? -16.328 -2.012 3.287 1 98 97 GLU B C 1
ATOM 2132 O O . GLU B 1 97 ? -15.305 -2.354 2.684 1 98 97 GLU B O 1
ATOM 2137 N N . LEU B 1 98 ? -16.547 -0.811 3.781 1 98.31 98 LEU B N 1
ATOM 2138 C CA . LEU B 1 98 ? -15.484 0.182 3.652 1 98.31 98 LEU B CA 1
ATOM 2139 C C . LEU B 1 98 ? -14.258 -0.221 4.465 1 98.31 98 LEU B C 1
ATOM 2141 O O . LEU B 1 98 ? -13.125 -0.083 4 1 98.31 98 LEU B O 1
ATOM 2145 N N . ILE B 1 99 ? -14.492 -0.72 5.664 1 97.44 99 ILE B N 1
ATOM 2146 C CA . ILE B 1 99 ? -13.391 -1.165 6.512 1 97.44 99 ILE B CA 1
ATOM 2147 C C . ILE B 1 99 ? -12.617 -2.279 5.809 1 97.44 99 ILE B C 1
ATOM 2149 O O . ILE B 1 99 ? -11.383 -2.289 5.824 1 97.44 99 ILE B O 1
ATOM 2153 N N . GLU B 1 100 ? -13.305 -3.146 5.195 1 96.88 100 GLU B N 1
ATOM 2154 C CA . GLU B 1 100 ? -12.656 -4.227 4.453 1 96.88 100 GLU B CA 1
ATOM 2155 C C . GLU B 1 100 ? -11.836 -3.678 3.293 1 96.88 100 GLU B C 1
ATOM 2157 O O . GLU B 1 100 ? -10.727 -4.156 3.031 1 96.88 100 GLU B O 1
ATOM 2162 N N . LEU B 1 101 ? -12.43 -2.764 2.59 1 98.25 101 LEU B N 1
ATOM 2163 C CA . LEU B 1 101 ? -11.703 -2.119 1.501 1 98.25 101 LEU B CA 1
ATOM 2164 C C . LEU B 1 101 ? -10.406 -1.495 2.006 1 98.25 101 LEU B C 1
ATOM 2166 O O . LEU B 1 101 ? -9.352 -1.67 1.396 1 98.25 101 LEU B O 1
ATOM 2170 N N . LEU B 1 102 ? -10.492 -0.776 3.111 1 98 102 LEU B N 1
ATOM 2171 C CA . LEU B 1 102 ? -9.32 -0.138 3.705 1 98 102 LEU B CA 1
ATOM 2172 C C . LEU B 1 102 ? -8.289 -1.179 4.129 1 98 102 LEU B C 1
ATOM 2174 O O . LEU B 1 102 ? -7.09 -0.983 3.934 1 98 102 LEU B O 1
ATOM 2178 N N . ASP B 1 103 ? -8.758 -2.27 4.648 1 97.06 103 ASP B N 1
ATOM 2179 C CA . ASP B 1 103 ? -7.852 -3.334 5.07 1 97.06 103 ASP B CA 1
ATOM 2180 C C . ASP B 1 103 ? -7.082 -3.9 3.879 1 97.06 103 ASP B C 1
ATOM 2182 O O . ASP B 1 103 ? -5.934 -4.336 4.023 1 97.06 103 ASP B O 1
ATOM 2186 N N . VAL B 1 104 ? -7.664 -3.889 2.746 1 96.94 104 VAL B N 1
ATOM 2187 C CA . VAL B 1 104 ? -7.016 -4.418 1.551 1 96.94 104 VAL B CA 1
ATOM 2188 C C . VAL B 1 104 ? -5.949 -3.441 1.064 1 96.94 104 VAL B C 1
ATOM 2190 O O . VAL B 1 104 ? -4.871 -3.855 0.631 1 96.94 104 VAL B O 1
ATOM 2193 N N . ILE B 1 105 ? -6.215 -2.178 1.129 1 96.62 105 ILE B N 1
ATOM 2194 C CA . ILE B 1 105 ? -5.285 -1.225 0.535 1 96.62 105 ILE B CA 1
ATOM 2195 C C . ILE B 1 105 ? -4.219 -0.835 1.559 1 96.62 105 ILE B C 1
ATOM 2197 O O . ILE B 1 105 ? -3.094 -0.493 1.191 1 96.62 105 ILE B O 1
ATOM 2201 N N . TYR B 1 106 ? -4.578 -0.814 2.881 1 96 106 TYR B N 1
ATOM 2202 C CA . TYR B 1 106 ? -3.598 -0.495 3.91 1 96 106 TYR B CA 1
ATOM 2203 C C . TYR B 1 106 ? -2.549 -1.595 4.023 1 96 106 TYR B C 1
ATOM 2205 O O . TYR B 1 106 ? -2.68 -2.654 3.404 1 96 106 TYR B O 1
ATOM 2213 N N . PRO B 1 107 ? -1.496 -1.369 4.738 1 94.69 107 PRO B N 1
ATOM 2214 C CA . PRO B 1 107 ? -0.319 -2.24 4.707 1 94.69 107 PRO B CA 1
ATOM 2215 C C . PRO B 1 107 ? -0.64 -3.68 5.102 1 94.69 107 PRO B C 1
ATOM 2217 O O . PRO B 1 107 ? 0.115 -4.598 4.766 1 94.69 107 PRO B O 1
ATOM 2220 N N . SER B 1 108 ? -1.748 -3.928 5.758 1 89.81 108 SER B N 1
ATOM 2221 C CA . SER B 1 108 ? -2.111 -5.305 6.078 1 89.81 108 SER B CA 1
ATOM 2222 C C . SER B 1 108 ? -2.324 -6.125 4.812 1 89.81 108 SER B C 1
ATOM 2224 O O . SER B 1 108 ? -2.082 -7.336 4.801 1 89.81 108 SER B O 1
ATOM 2226 N N . HIS B 1 109 ? -2.785 -5.418 3.768 1 93.94 109 HIS B N 1
ATOM 2227 C CA . HIS B 1 109 ? -3.07 -6.047 2.484 1 93.94 109 HIS B CA 1
ATOM 2228 C C . HIS B 1 109 ? -3.867 -7.332 2.666 1 93.94 109 HIS B C 1
ATOM 2230 O O . HIS B 1 109 ? -3.469 -8.391 2.172 1 93.94 109 HIS B O 1
ATOM 2236 N N . LYS B 1 110 ? -4.949 -7.137 3.363 1 95.38 110 LYS B N 1
ATOM 2237 C CA . LYS B 1 110 ? -5.859 -8.266 3.549 1 95.38 110 LYS B CA 1
ATOM 2238 C C . LYS B 1 110 ? -6.219 -8.906 2.213 1 95.38 110 LYS B C 1
ATOM 2240 O O . LYS B 1 110 ? -6.48 -8.203 1.232 1 95.38 110 LYS B O 1
ATOM 2245 N N . PRO B 1 111 ? -6.188 -10.188 2.16 1 96.06 111 PRO B N 1
ATOM 2246 C CA . PRO B 1 111 ? -6.434 -10.859 0.882 1 96.06 111 PRO B CA 1
ATOM 2247 C C . PRO B 1 111 ? -7.891 -10.758 0.437 1 96.06 111 PRO B C 1
ATOM 2249 O O . PRO B 1 111 ? -8.789 -10.672 1.275 1 96.06 111 PRO B O 1
ATOM 2252 N N . VAL B 1 112 ? -8.023 -10.789 -0.877 1 97.56 112 VAL B N 1
ATOM 2253 C CA . VAL B 1 112 ? -9.352 -10.898 -1.472 1 97.56 112 VAL B CA 1
ATOM 2254 C C . VAL B 1 112 ? -9.844 -12.336 -1.383 1 97.56 112 VAL B C 1
ATOM 2256 O O . VAL B 1 112 ? -9.07 -13.281 -1.602 1 97.56 112 VAL B O 1
ATOM 2259 N N . THR B 1 113 ? -11.062 -12.516 -1.036 1 97.19 113 THR B N 1
ATOM 2260 C CA . THR B 1 113 ? -11.672 -13.836 -0.92 1 97.19 113 THR B CA 1
ATOM 2261 C C . THR B 1 113 ? -13.039 -13.859 -1.604 1 97.19 113 THR B C 1
ATOM 2263 O O . THR B 1 113 ? -13.523 -12.828 -2.078 1 97.19 113 THR B O 1
ATOM 2266 N N . GLY B 1 114 ? -13.648 -15.062 -1.65 1 96.44 114 GLY B N 1
ATOM 2267 C CA . GLY B 1 114 ? -14.984 -15.188 -2.205 1 96.44 114 GLY B CA 1
ATOM 2268 C C . GLY B 1 114 ? -16.031 -14.398 -1.437 1 96.44 114 GLY B C 1
ATOM 2269 O O . GLY B 1 114 ? -17.047 -13.992 -1.998 1 96.44 114 GLY B O 1
ATOM 2270 N N . GLU B 1 115 ? -15.758 -14.102 -0.198 1 96.38 115 GLU B N 1
ATOM 2271 C CA . GLU B 1 115 ? -16.703 -13.414 0.674 1 96.38 115 GLU B CA 1
ATOM 2272 C C . GLU B 1 115 ? -16.672 -11.898 0.45 1 96.38 115 GLU B C 1
ATOM 2274 O O . GLU B 1 115 ? -17.656 -11.203 0.688 1 96.38 115 GLU B O 1
ATOM 2279 N N . ASN B 1 116 ? -15.539 -11.422 -0.052 1 97.81 116 ASN B N 1
ATOM 2280 C CA . ASN B 1 116 ? -15.43 -9.969 -0.09 1 97.81 116 ASN B CA 1
ATOM 2281 C C . ASN B 1 116 ? -15.219 -9.461 -1.514 1 97.81 116 ASN B C 1
ATOM 2283 O O . ASN B 1 116 ? -15.242 -8.25 -1.756 1 97.81 116 ASN B O 1
ATOM 2287 N N . VAL B 1 117 ? -15.117 -10.273 -2.465 1 98.44 117 VAL B N 1
ATOM 2288 C CA . VAL B 1 117 ? -14.727 -9.891 -3.82 1 98.44 117 VAL B CA 1
ATOM 2289 C C . VAL B 1 117 ? -15.82 -9.023 -4.445 1 98.44 117 VAL B C 1
ATOM 2291 O O . VAL B 1 117 ? -15.523 -8.047 -5.141 1 98.44 117 VAL B O 1
ATOM 2294 N N . GLU B 1 118 ? -17.062 -9.312 -4.168 1 97.31 118 GLU B N 1
ATOM 2295 C CA . GLU B 1 118 ? -18.141 -8.594 -4.82 1 97.31 118 GLU B CA 1
ATOM 2296 C C . GLU B 1 118 ? -18.156 -7.121 -4.418 1 97.31 118 GLU B C 1
ATOM 2298 O O . GLU B 1 118 ? -18.156 -6.234 -5.273 1 97.31 118 GLU B O 1
ATOM 2303 N N . PHE B 1 119 ? -18.188 -6.898 -3.109 1 97.88 119 PHE B N 1
ATOM 2304 C CA . PHE B 1 119 ? -18.297 -5.5 -2.705 1 97.88 119 PHE B CA 1
ATOM 2305 C C . PHE B 1 119 ? -16.969 -4.785 -2.896 1 97.88 119 PHE B C 1
ATOM 2307 O O . PHE B 1 119 ? -16.922 -3.561 -3.008 1 97.88 119 PHE B O 1
ATOM 2314 N N . LEU B 1 120 ? -15.828 -5.504 -2.926 1 98.69 120 LEU B N 1
ATOM 2315 C CA . LEU B 1 120 ? -14.547 -4.891 -3.248 1 98.69 120 LEU B CA 1
ATOM 2316 C C . LEU B 1 120 ? -14.523 -4.406 -4.691 1 98.69 120 LEU B C 1
ATOM 2318 O O . LEU B 1 120 ? -13.984 -3.332 -4.98 1 98.69 120 LEU B O 1
ATOM 2322 N N . LEU B 1 121 ? -15.094 -5.164 -5.598 1 98.56 121 LEU B N 1
ATOM 2323 C CA . LEU B 1 121 ? -15.219 -4.723 -6.984 1 98.56 121 LEU B CA 1
ATOM 2324 C C . LEU B 1 121 ? -16.078 -3.467 -7.082 1 98.56 121 LEU B C 1
ATOM 2326 O O . LEU B 1 121 ? -15.695 -2.504 -7.754 1 98.56 121 LEU B O 1
ATOM 2330 N N . LYS B 1 122 ? -17.172 -3.496 -6.391 1 98.38 122 LYS B N 1
ATOM 2331 C CA . LYS B 1 122 ? -18.109 -2.371 -6.395 1 98.38 122 LYS B CA 1
ATOM 2332 C C . LYS B 1 122 ? -17.438 -1.107 -5.855 1 98.38 122 LYS B C 1
ATOM 2334 O O . LYS B 1 122 ? -17.469 -0.062 -6.512 1 98.38 122 LYS B O 1
ATOM 2339 N N . LEU B 1 123 ? -16.891 -1.21 -4.727 1 98.56 123 LEU B N 1
ATOM 2340 C CA . LEU B 1 123 ? -16.266 -0.06 -4.078 1 98.56 123 LEU B CA 1
ATOM 2341 C C . LEU B 1 123 ? -15.008 0.366 -4.824 1 98.56 123 LEU B C 1
ATOM 2343 O O . LEU B 1 123 ? -14.727 1.561 -4.941 1 98.56 123 LEU B O 1
ATOM 2347 N N . GLY B 1 124 ? -14.164 -0.656 -5.266 1 98.56 124 GLY B N 1
ATOM 2348 C CA . GLY B 1 124 ? -13.008 -0.341 -6.082 1 98.56 124 GLY B CA 1
ATOM 2349 C C . GLY B 1 124 ? -13.344 0.475 -7.316 1 98.56 124 GLY B C 1
ATOM 2350 O O . GLY B 1 124 ? -12.617 1.398 -7.676 1 98.56 124 GLY B O 1
ATOM 2351 N N . ASP B 1 125 ? -14.422 0.138 -7.918 1 97.81 125 ASP B N 1
ATOM 2352 C CA . ASP B 1 125 ? -14.898 0.866 -9.094 1 97.81 125 ASP B CA 1
ATOM 2353 C C . ASP B 1 125 ? -15.414 2.25 -8.703 1 97.81 125 ASP B C 1
ATOM 2355 O O . ASP B 1 125 ? -15.078 3.246 -9.352 1 97.81 125 ASP B O 1
ATOM 2359 N N . ARG B 1 126 ? -16.172 2.305 -7.684 1 97.69 126 ARG B N 1
ATOM 2360 C CA . ARG B 1 126 ? -16.766 3.561 -7.238 1 97.69 126 ARG B CA 1
ATOM 2361 C C . ARG B 1 126 ? -15.695 4.582 -6.875 1 97.69 126 ARG B C 1
ATOM 2363 O O . ARG B 1 126 ? -15.805 5.758 -7.23 1 97.69 126 ARG B O 1
ATOM 2370 N N . PHE B 1 127 ? -14.688 4.137 -6.188 1 97.56 127 PHE B N 1
ATOM 2371 C CA . PHE B 1 127 ? -13.656 5.055 -5.711 1 97.56 127 PHE B CA 1
ATOM 2372 C C . PHE B 1 127 ? -12.445 5.035 -6.641 1 97.56 127 PHE B C 1
ATOM 2374 O O . PHE B 1 127 ? -11.43 5.66 -6.348 1 97.56 127 PHE B O 1
ATOM 2381 N N . GLU B 1 128 ? -12.547 4.289 -7.676 1 97.31 128 GLU B N 1
ATOM 2382 C CA . GLU B 1 128 ? -11.516 4.215 -8.703 1 97.31 128 GLU B CA 1
ATOM 2383 C C . GLU B 1 128 ? -10.172 3.807 -8.109 1 97.31 128 GLU B C 1
ATOM 2385 O O . GLU B 1 128 ? -9.164 4.492 -8.305 1 97.31 128 GLU B O 1
ATOM 2390 N N . ILE B 1 129 ? -10.148 2.713 -7.469 1 97.94 129 ILE B N 1
ATOM 2391 C CA . ILE B 1 129 ? -8.93 2.146 -6.898 1 97.94 129 ILE B CA 1
ATOM 2392 C C . ILE B 1 129 ? -8.477 0.951 -7.734 1 97.94 129 ILE B C 1
ATOM 2394 O O . ILE B 1 129 ? -8.875 -0.186 -7.469 1 97.94 129 ILE B O 1
ATOM 2398 N N . GLN B 1 130 ? -7.57 1.199 -8.594 1 95.88 130 GLN B N 1
ATOM 2399 C CA . GLN B 1 130 ? -7.141 0.194 -9.562 1 95.88 130 GLN B CA 1
ATOM 2400 C C . GLN B 1 130 ? -6.484 -0.995 -8.859 1 95.88 130 GLN B C 1
ATOM 2402 O O . GLN B 1 130 ? -6.672 -2.143 -9.273 1 95.88 130 GLN B O 1
ATOM 2407 N N . PHE B 1 131 ? -5.754 -0.749 -7.887 1 96.19 131 PHE B N 1
ATOM 2408 C CA . PHE B 1 131 ? -5.094 -1.811 -7.133 1 96.19 131 PHE B CA 1
ATOM 2409 C C . PHE B 1 131 ? -6.105 -2.85 -6.664 1 96.19 131 PHE B C 1
ATOM 2411 O O . PHE B 1 131 ? -5.875 -4.055 -6.801 1 96.19 131 PHE B O 1
ATOM 2418 N N . VAL B 1 132 ? -7.176 -2.414 -6.117 1 98.12 132 VAL B N 1
ATOM 2419 C CA . VAL B 1 132 ? -8.203 -3.311 -5.598 1 98.12 132 VAL B CA 1
ATOM 2420 C C . VAL B 1 132 ? -8.852 -4.078 -6.75 1 98.12 132 VAL B C 1
ATOM 2422 O O . VAL B 1 132 ? -9.086 -5.285 -6.645 1 98.12 132 VAL B O 1
ATOM 2425 N N . ILE B 1 133 ? -9.117 -3.381 -7.84 1 97.88 133 ILE B N 1
ATOM 2426 C CA . ILE B 1 133 ? -9.695 -4.02 -9.016 1 97.88 133 ILE B CA 1
ATOM 2427 C C . ILE B 1 133 ? -8.758 -5.129 -9.508 1 97.88 133 ILE B C 1
ATOM 2429 O O . ILE B 1 133 ? -9.203 -6.254 -9.758 1 97.88 133 ILE B O 1
ATOM 2433 N N . ASP B 1 134 ? -7.527 -4.801 -9.539 1 96.94 134 ASP B N 1
ATOM 2434 C CA . ASP B 1 134 ? -6.539 -5.77 -10 1 96.94 134 ASP B CA 1
ATOM 2435 C C . ASP B 1 134 ? -6.484 -6.984 -9.078 1 96.94 134 ASP B C 1
ATOM 2437 O O . ASP B 1 134 ? -6.398 -8.125 -9.547 1 96.94 134 ASP B O 1
ATOM 2441 N N . GLU B 1 135 ? -6.438 -6.75 -7.781 1 97 135 GLU B N 1
ATOM 2442 C CA . GLU B 1 135 ? -6.41 -7.844 -6.816 1 97 135 GLU B CA 1
ATOM 2443 C C . GLU B 1 135 ? -7.641 -8.734 -6.949 1 97 135 GLU B C 1
ATOM 2445 O O . GLU B 1 135 ? -7.543 -9.961 -6.863 1 97 135 GLU B O 1
ATOM 2450 N N . CYS B 1 136 ? -8.758 -8.133 -7.164 1 98.38 136 CYS B N 1
ATOM 2451 C CA . CYS B 1 136 ? -9.992 -8.891 -7.352 1 98.38 136 CYS B CA 1
ATOM 2452 C C . CYS B 1 136 ? -9.93 -9.719 -8.633 1 98.38 136 CYS B C 1
ATOM 2454 O O . CYS B 1 136 ? -10.312 -10.891 -8.641 1 98.38 136 CYS B O 1
ATOM 2456 N N . GLU B 1 137 ? -9.531 -9.062 -9.664 1 97.75 137 GLU B N 1
ATOM 2457 C CA . GLU B 1 137 ? -9.414 -9.758 -10.938 1 97.75 137 GLU B CA 1
ATOM 2458 C C . GLU B 1 137 ? -8.477 -10.961 -10.828 1 97.75 137 GLU B C 1
ATOM 2460 O O . GLU B 1 137 ? -8.789 -12.047 -11.32 1 97.75 137 GLU B O 1
ATOM 2465 N N . HIS B 1 138 ? -7.34 -10.734 -10.188 1 96.31 138 HIS B N 1
ATOM 2466 C CA . HIS B 1 138 ? -6.391 -11.812 -9.969 1 96.31 138 HIS B CA 1
ATOM 2467 C C . HIS B 1 138 ? -7.027 -12.961 -9.195 1 96.31 138 HIS B C 1
ATOM 2469 O O . HIS B 1 138 ? -6.848 -14.133 -9.539 1 96.31 138 HIS B O 1
ATOM 2475 N N . PHE B 1 139 ? -7.711 -12.68 -8.148 1 97.44 139 PHE B N 1
ATOM 2476 C CA . PHE B 1 139 ? -8.398 -13.688 -7.352 1 97.44 139 PHE B CA 1
ATOM 2477 C C . PHE B 1 139 ? -9.375 -14.484 -8.211 1 97.44 139 PHE B C 1
ATOM 2479 O O . PHE B 1 139 ? -9.43 -15.711 -8.125 1 97.44 139 PHE B O 1
ATOM 2486 N N . LEU B 1 140 ? -10.141 -13.828 -9.039 1 97.38 140 LEU B N 1
ATOM 2487 C CA . LEU B 1 140 ? -11.18 -14.461 -9.852 1 97.38 140 LEU B CA 1
ATOM 2488 C C . LEU B 1 140 ? -10.57 -15.367 -10.906 1 97.38 140 LEU B C 1
ATOM 2490 O O . LEU B 1 140 ? -11.141 -16.406 -11.25 1 97.38 140 LEU B O 1
ATOM 2494 N N . ILE B 1 141 ? -9.461 -15 -11.406 1 95.69 141 ILE B N 1
ATOM 2495 C CA . ILE B 1 141 ? -8.766 -15.812 -12.398 1 95.69 141 ILE B CA 1
ATOM 2496 C C . ILE B 1 141 ? -8.305 -17.125 -11.766 1 95.69 141 ILE B C 1
ATOM 2498 O O . ILE B 1 141 ? -8.445 -18.203 -12.367 1 95.69 141 ILE B O 1
ATOM 2502 N N . GLU B 1 142 ? -7.852 -16.984 -10.523 1 93.88 142 GLU B N 1
ATOM 2503 C CA . GLU B 1 142 ? -7.207 -18.141 -9.891 1 93.88 142 GLU B CA 1
ATOM 2504 C C . GLU B 1 142 ? -8.219 -18.984 -9.133 1 93.88 142 GLU B C 1
ATOM 2506 O O . GLU B 1 142 ? -7.984 -20.172 -8.891 1 93.88 142 GLU B O 1
ATOM 2511 N N . SER B 1 143 ? -9.289 -18.422 -8.836 1 93.19 143 SER B N 1
ATOM 2512 C CA . SER B 1 143 ? -10.227 -19.109 -7.938 1 93.19 143 SER B CA 1
ATOM 2513 C C . SER B 1 143 ? -11.242 -19.922 -8.719 1 93.19 143 SER B C 1
ATOM 2515 O O . SER B 1 143 ? -11.727 -19.5 -9.766 1 93.19 143 SER B O 1
ATOM 2517 N N . ASP B 1 144 ? -11.586 -21.078 -8.172 1 91.62 144 ASP B N 1
ATOM 2518 C CA . ASP B 1 144 ? -12.625 -21.922 -8.758 1 91.62 144 ASP B CA 1
ATOM 2519 C C . ASP B 1 144 ? -13.891 -21.906 -7.902 1 91.62 144 ASP B C 1
ATOM 2521 O O . ASP B 1 144 ? -14.836 -22.641 -8.164 1 91.62 144 ASP B O 1
ATOM 2525 N N . GLU B 1 145 ? -13.852 -21.047 -6.977 1 93.25 145 GLU B N 1
ATOM 2526 C CA . GLU B 1 145 ? -14.969 -21.031 -6.039 1 93.25 145 GLU B CA 1
ATOM 2527 C C . GLU B 1 145 ? -16.125 -20.188 -6.574 1 93.25 145 GLU B C 1
ATOM 2529 O O . GLU B 1 145 ? -17.266 -20.328 -6.125 1 93.25 145 GLU B O 1
ATOM 2534 N N . VAL B 1 146 ? -15.875 -19.328 -7.547 1 94.5 146 VAL B N 1
ATOM 2535 C CA . VAL B 1 146 ? -16.891 -18.453 -8.109 1 94.5 146 VAL B CA 1
ATOM 2536 C C . VAL B 1 146 ? -17.391 -19.016 -9.438 1 94.5 146 VAL B C 1
ATOM 2538 O O . VAL B 1 146 ? -16.594 -19.438 -10.281 1 94.5 146 VAL B O 1
ATOM 2541 N N . ALA B 1 147 ? -18.703 -19.062 -9.562 1 93.12 147 ALA B N 1
ATOM 2542 C CA . ALA B 1 147 ? -19.312 -19.625 -10.773 1 93.12 147 ALA B CA 1
ATOM 2543 C C . ALA B 1 147 ? -18.891 -18.828 -12.008 1 93.12 147 ALA B C 1
ATOM 2545 O O . ALA B 1 147 ? -18.719 -17.609 -11.953 1 93.12 147 ALA B O 1
ATOM 2546 N N . ILE B 1 148 ? -18.781 -19.562 -13.133 1 92.62 148 ILE B N 1
ATOM 2547 C CA . ILE B 1 148 ? -18.328 -18.984 -14.391 1 92.62 148 ILE B CA 1
ATOM 2548 C C . ILE B 1 148 ? -19.266 -17.875 -14.828 1 92.62 148 ILE B C 1
ATOM 2550 O O . ILE B 1 148 ? -18.828 -16.828 -15.297 1 92.62 148 ILE B O 1
ATOM 2554 N N . VAL B 1 149 ? -20.578 -18.047 -14.648 1 93.25 149 VAL B N 1
ATOM 2555 C CA . VAL B 1 149 ? -21.562 -17.062 -15.062 1 93.25 149 VAL B CA 1
ATOM 2556 C C . VAL B 1 149 ? -21.375 -15.773 -14.273 1 93.25 149 VAL B C 1
ATOM 2558 O O . VAL B 1 149 ? -21.469 -14.672 -14.828 1 93.25 149 VAL B O 1
ATOM 2561 N N . THR B 1 150 ? -21.094 -15.906 -13.07 1 95.81 150 THR B N 1
ATOM 2562 C CA . THR B 1 150 ? -20.859 -14.758 -12.203 1 95.81 150 THR B CA 1
ATOM 2563 C C . THR B 1 150 ? -19.578 -14.031 -12.609 1 95.81 150 THR B C 1
ATOM 2565 O O . THR B 1 150 ? -19.531 -12.805 -12.641 1 95.81 150 THR B O 1
ATOM 2568 N N . LYS B 1 151 ? -18.562 -14.789 -12.867 1 96.06 151 LYS B N 1
ATOM 2569 C CA . LYS B 1 151 ? -17.297 -14.219 -13.336 1 96.06 151 LYS B CA 1
ATOM 2570 C C . LYS B 1 151 ? -17.5 -13.422 -14.625 1 96.06 151 LYS B C 1
ATOM 2572 O O . LYS B 1 151 ? -16.953 -12.32 -14.773 1 96.06 151 LYS B O 1
ATOM 2577 N N . LEU B 1 152 ? -18.281 -14 -15.531 1 93.94 152 LEU B N 1
ATOM 2578 C CA . LEU B 1 152 ? -18.547 -13.328 -16.797 1 93.94 152 LEU B CA 1
ATOM 2579 C C . LEU B 1 152 ? -19.297 -12.023 -16.578 1 93.94 152 LEU B C 1
ATOM 2581 O O . LEU B 1 152 ? -18.969 -11.008 -17.188 1 93.94 152 LEU B O 1
ATOM 2585 N N . TYR B 1 153 ? -20.234 -12.109 -15.695 1 95.56 153 TYR B N 1
ATOM 2586 C CA . TYR B 1 153 ? -21 -10.914 -15.352 1 95.56 153 TYR B CA 1
ATOM 2587 C C . TYR B 1 153 ? -20.094 -9.82 -14.805 1 95.56 153 TYR B C 1
ATOM 2589 O O . TYR B 1 153 ? -20.141 -8.68 -15.273 1 95.56 153 TYR B O 1
ATOM 2597 N N . TRP B 1 154 ? -19.266 -10.164 -13.82 1 96.81 154 TRP B N 1
ATOM 2598 C CA . TRP B 1 154 ? -18.391 -9.188 -13.195 1 96.81 154 TRP B CA 1
ATOM 2599 C C . TRP B 1 154 ? -17.328 -8.695 -14.18 1 96.81 154 TRP B C 1
ATOM 2601 O O . TRP B 1 154 ? -16.938 -7.527 -14.148 1 96.81 154 TRP B O 1
ATOM 2611 N N . ALA B 1 155 ? -16.844 -9.508 -15.023 1 96.5 155 ALA B N 1
ATOM 2612 C CA . ALA B 1 155 ? -15.859 -9.125 -16.031 1 96.5 155 ALA B CA 1
ATOM 2613 C C . ALA B 1 155 ? -16.406 -8.016 -16.938 1 96.5 155 ALA B C 1
ATOM 2615 O O . ALA B 1 155 ? -15.695 -7.059 -17.25 1 96.5 155 ALA B O 1
ATOM 2616 N N . ASP B 1 156 ? -17.625 -8.211 -17.344 1 94.69 156 ASP B N 1
ATOM 2617 C CA . ASP B 1 156 ? -18.281 -7.219 -18.203 1 94.69 156 ASP B CA 1
ATOM 2618 C C . ASP B 1 156 ? -18.562 -5.938 -17.438 1 94.69 156 ASP B C 1
ATOM 2620 O O . ASP B 1 156 ? -18.281 -4.836 -17.922 1 94.69 156 ASP B O 1
ATOM 2624 N N . GLN B 1 157 ? -19.109 -6.109 -16.281 1 96.56 157 GLN B N 1
ATOM 2625 C CA . GLN B 1 157 ? -19.578 -4.984 -15.477 1 96.56 157 GLN B CA 1
ATOM 2626 C C . GLN B 1 157 ? -18.422 -4.07 -15.086 1 96.56 157 GLN B C 1
ATOM 2628 O O . GLN B 1 157 ? -18.562 -2.848 -15.07 1 96.56 157 GLN B O 1
ATOM 2633 N N . TYR B 1 158 ? -17.266 -4.664 -14.773 1 97.5 158 TYR B N 1
ATOM 2634 C CA . TYR B 1 158 ? -16.141 -3.889 -14.227 1 97.5 158 TYR B CA 1
ATOM 2635 C C . TYR B 1 158 ? -14.977 -3.867 -15.195 1 97.5 158 TYR B C 1
ATOM 2637 O O . TYR B 1 158 ? -13.859 -3.496 -14.828 1 97.5 158 TYR B O 1
ATOM 2645 N N . ARG B 1 159 ? -15.133 -4.316 -16.375 1 95.31 159 ARG B N 1
ATOM 2646 C CA . ARG B 1 159 ? -14.156 -4.27 -17.453 1 95.31 159 ARG B CA 1
ATOM 2647 C C . ARG B 1 159 ? -12.867 -4.988 -17.047 1 95.31 159 ARG B C 1
ATOM 2649 O O . ARG B 1 159 ? -11.773 -4.426 -17.172 1 95.31 159 ARG B O 1
ATOM 2656 N N . LEU B 1 160 ? -13.086 -6.172 -16.594 1 96.75 160 LEU B N 1
ATOM 2657 C CA . LEU B 1 160 ? -11.945 -7.012 -16.219 1 96.75 160 LEU B CA 1
ATOM 2658 C C . LEU B 1 160 ? -11.414 -7.766 -17.438 1 96.75 160 LEU B C 1
ATOM 2660 O O . LEU B 1 160 ? -11.75 -8.938 -17.641 1 96.75 160 LEU B O 1
ATOM 2664 N N . VAL B 1 161 ? -10.531 -7.254 -18.125 1 94.25 161 VAL B N 1
ATOM 2665 C CA . VAL B 1 161 ? -10.109 -7.727 -19.438 1 94.25 161 VAL B CA 1
ATOM 2666 C C . VAL B 1 161 ? -9.32 -9.023 -19.297 1 94.25 161 VAL B C 1
ATOM 2668 O O . VAL B 1 161 ? -9.5 -9.961 -20.078 1 94.25 161 VAL B O 1
ATOM 2671 N N . LYS B 1 162 ? -8.445 -9.078 -18.328 1 93.38 162 LYS B N 1
ATOM 2672 C CA . LYS B 1 162 ? -7.648 -10.281 -18.141 1 93.38 162 LYS B CA 1
ATOM 2673 C C . LYS B 1 162 ? -8.531 -11.477 -17.797 1 93.38 162 LYS B C 1
ATOM 2675 O O . LYS B 1 162 ? -8.266 -12.602 -18.219 1 93.38 162 LYS B O 1
ATOM 2680 N N . LEU B 1 163 ? -9.492 -11.219 -17.047 1 94.81 163 LEU B N 1
ATOM 2681 C CA . LEU B 1 163 ? -10.422 -12.273 -16.672 1 94.81 163 LEU B CA 1
ATOM 2682 C C . LEU B 1 163 ? -11.211 -12.758 -17.891 1 94.81 163 LEU B C 1
ATOM 2684 O O . LEU B 1 163 ? -11.398 -13.961 -18.062 1 94.81 163 LEU B O 1
ATOM 2688 N N . GLN B 1 164 ? -11.641 -11.836 -18.688 1 92 164 GLN B N 1
ATOM 2689 C CA . GLN B 1 164 ? -12.359 -12.18 -19.906 1 92 164 GLN B CA 1
ATOM 2690 C C . GLN B 1 164 ? -11.516 -13.086 -20.797 1 92 164 GLN B C 1
ATOM 2692 O O . GLN B 1 164 ? -12.008 -14.094 -21.312 1 92 164 GLN B O 1
ATOM 2697 N N . VAL B 1 165 ? -10.32 -12.781 -20.938 1 90.25 165 VAL B N 1
ATOM 2698 C CA . VAL B 1 165 ? -9.406 -13.555 -21.766 1 90.25 165 VAL B CA 1
ATOM 2699 C C . VAL B 1 165 ? -9.211 -14.945 -21.156 1 90.25 165 VAL B C 1
ATOM 2701 O O . VAL B 1 165 ? -9.211 -15.945 -21.891 1 90.25 165 VAL B O 1
ATOM 2704 N N . SER B 1 166 ? -9.086 -15.031 -19.938 1 88.75 166 SER B N 1
ATOM 2705 C CA . SER B 1 166 ? -8.859 -16.297 -19.25 1 88.75 166 SER B CA 1
ATOM 2706 C C . SER B 1 166 ? -10.062 -17.219 -19.375 1 88.75 166 SER B C 1
ATOM 2708 O O . SER B 1 166 ? -9.914 -18.438 -19.469 1 88.75 166 SER B O 1
ATOM 2710 N N . LEU B 1 167 ? -11.227 -16.703 -19.391 1 88.06 167 LEU B N 1
ATOM 2711 C CA . LEU B 1 167 ? -12.453 -17.484 -19.438 1 88.06 167 LEU B CA 1
ATOM 2712 C C . LEU B 1 167 ? -12.719 -17.969 -20.859 1 88.06 167 LEU B C 1
ATOM 2714 O O . LEU B 1 167 ? -13.328 -19.016 -21.062 1 88.06 167 LEU B O 1
ATOM 2718 N N . VAL B 1 168 ? -12.406 -17.219 -21.812 1 82.44 168 VAL B N 1
ATOM 2719 C CA . VAL B 1 168 ? -12.578 -17.625 -23.219 1 82.44 168 VAL B CA 1
ATOM 2720 C C . VAL B 1 168 ? -11.68 -18.812 -23.516 1 82.44 168 VAL B C 1
ATOM 2722 O O . VAL B 1 168 ? -12.094 -19.75 -24.219 1 82.44 168 VAL B O 1
ATOM 2725 N N . PHE B 1 169 ? -10.531 -18.859 -22.938 1 74.81 169 PHE B N 1
ATOM 2726 C CA . PHE B 1 169 ? -9.633 -19.984 -23.141 1 74.81 169 PHE B CA 1
ATOM 2727 C C . PHE B 1 169 ? -10.18 -21.234 -22.469 1 74.81 169 PHE B C 1
ATOM 2729 O O . PHE B 1 169 ? -10.016 -22.344 -22.984 1 74.81 169 PHE B O 1
ATOM 2736 N N . LEU B 1 170 ? -10.82 -21.094 -21.422 1 66.81 170 LEU B N 1
ATOM 2737 C CA . LEU B 1 170 ? -11.391 -22.234 -20.719 1 66.81 170 LEU B CA 1
ATOM 2738 C C . LEU B 1 170 ? -12.594 -22.797 -21.453 1 66.81 170 LEU B C 1
ATOM 2740 O O . LEU B 1 170 ? -12.883 -24 -21.375 1 66.81 170 LEU B O 1
ATOM 2744 N N . SER B 1 171 ? -13.391 -21.891 -22.047 1 59.91 171 SER B N 1
ATOM 2745 C CA . SER B 1 171 ? -14.555 -22.375 -22.781 1 59.91 171 SER B CA 1
ATOM 2746 C C . SER B 1 171 ? -14.141 -23.141 -24.031 1 59.91 171 SER B C 1
ATOM 2748 O O . SER B 1 171 ? -14.883 -24 -24.5 1 59.91 171 SER B O 1
ATOM 2750 N N . TYR B 1 172 ? -12.961 -22.766 -24.609 1 55.44 172 TYR B N 1
ATOM 2751 C CA . TYR B 1 172 ? -12.531 -23.484 -25.812 1 55.44 172 TYR B CA 1
ATOM 2752 C C . TYR B 1 172 ? -11.711 -24.719 -25.438 1 55.44 172 TYR B C 1
ATOM 2754 O O . TYR B 1 172 ? -11.445 -25.578 -26.281 1 55.44 172 TYR B O 1
ATOM 2762 N N . ALA B 1 173 ? -11.336 -24.828 -24.203 1 46.47 173 ALA B N 1
ATOM 2763 C CA . ALA B 1 173 ? -10.625 -26.047 -23.875 1 46.47 173 ALA B CA 1
ATOM 2764 C C . ALA B 1 173 ? -11.594 -27.156 -23.453 1 46.47 173 ALA B C 1
ATOM 2766 O O . ALA B 1 173 ? -12.641 -26.875 -22.859 1 46.47 173 ALA B O 1
#

Radius of gyration: 22.0 Å; Cα contacts (8 Å, |Δi|>4): 395; chains: 2; bounding box: 72×62×50 Å

Nearest PDB structures (foldseek):
  8p2n-assembly1_B  TM=8.285E-01  e=7.485E-06  Xenopus laevis
  8rir-assembly1_B  TM=8.288E-01  e=9.446E-06  Xenopus laevis
  8p2o-assembly1_B  TM=8.635E-01  e=2.133E-05  Xenopus laevis
  8rit-assembly1_B  TM=8.602E-01  e=3.398E-05  Xenopus laevis
  9dtq-assembly1_B  TM=7.027E-01  e=5.595E-06  Homo sapiens

Secondary structure (DSSP, 8-state):
----GGGGGGSHHHHHHHHHHHHHHHHS-SSS-----TT-TT-TT--EEEEETTEEEEE-HHHHHHH-HHHHIIIII--SS--SS-EEE--S--HHHHHHHHHHHSTT-PPP-TTTHHHHHHHHHHTT-HHHHHHHHHHHHH-SSS-HHHHHHHHHHTT-HHHHHHHHHHHH-/----TTSGGGSHHHHHHHHHHHHHHHHS-SSS-----TT-TT-TT--EEEEETTEEEEE-HHHHHHH-HHHHIIIII--SS--SS-EEE--S--HHHHHHHHHHHSTT-PPP-TTTHHHHHHHHHHTT-HHHHHHHHHHHHH-SSS-HHHHHHHHHHTT-HHHHHHHHHHHH-

Foldseek 3Di:
DDPCVVVVCPDPVVVVCCVVVCVVVVVLVPPDLSQDDQQDPPDPQFQEWEADPNGTGTHHLVQLVVQFVQSVCVPPVVPDDDPPSHYDYDPPDDPVLVSVLCSCSPPSNDADDPVNLVSLLVVCQVRVGVVSVVRSLVCLLPDPPDDPVVLVVSCVVNVSPVSVVSSVVVVVD/DDPCVVVVCPDPVVVVCCVVVCVVVVVLVPVDLSQDDQQDPPDPQFQEWEAEPNGTGTHHLVQLVVQFVQSVCVPPVVPDDDPPSHYDYDPPDDPVLVSVLCSCSPPSNDADDPVNLVVLLVVCQVRVGVVSVVRSLVCLLPDPPDDLVVLVVSCVVNVSPVSVVSSVVVVVD

InterPro domains:
  IPR000210 BTB/POZ domain [PF00651] (44-143)
  IPR000210 BTB/POZ domain [PS50097] (46-114)
  IPR000210 BTB/POZ domain [SM00225] (46-144)
  IPR011333 SKP1/BTB/POZ domain superfamily [G3DSA:3.30.710.10] (38-170)
  IPR011333 SKP1/BTB/POZ domain superfamily [SSF54695] (43-142)